Protein AF-A0A2P5CGG1-F1 (afdb_monomer_lite)

Organism: Trema orientale (NCBI:txid63057)

Radius of gyration: 22.15 Å; chains: 1; bounding box: 62×49×56 Å

InterPro domains:
  IPR014016 UvrD-like helicase, ATP-binding domain [PF00580] (100-193)
  IPR027417 P-loop containing nucleoside triphosphate hydrolase [G3DSA:3.40.50.300] (25-212)
  IPR027417 P-loop containing nucleoside triphosphate hydrolase [SSF52540] (69-270)
  IPR039904 TPR and ankyrin repeat-containing protein 1 [PTHR21529] (3-283)

Foldseek 3Di:
DVVCLQHDDPLVLVVVVDDDDPDDPVVVVVVSVVVQVVQEDDLVCCQPPPPVVDDCVLCVPHDSLRLVLCCQAPQQQAPVLLPDPQSGDDLVRQLCCCVDPQDPDHSSNSNSSVSSNVVVVVVSVVVVGDYPSVVLSVLSVRLVPTPSNDAADQADEAEACLLHHLSRVLSNLSRHPDLQPRYDYYHFLVPNPSRRDLDDVVVVVVSSCVRNPPVVPCVVVDDPPDPRPDDDDDDDQEDAPDAPLVQVVVVVVVVVCCVPPVSRGDDDDGHDYPHHDDNDDDD

Secondary structure (DSSP, 8-state):
--SSSSSS-GGGGGGGGS------HHHHHHHHHHHHHHHB--HHHIIIIIGGGS-HHHHTT--HHHHHHHIIIIITTSGGGGTSTTS---HHHHHHGGGSTT--S-HHHHHHHHHHHHHHHHHHHHTT-B-HHHHHHHHHHHHHHS---SPPBS-EEE--GGGS-HHHHHHGGGTBS-TTTSEEE---GGG--SSS----HHHHHHHIIIIIIGGGTGGGTS-TT----PPPP----EESSS-HHHHHHHHHHHHHHHHH-TTSS---PPPEESS--PPP---

pLDDT: mean 83.24, std 14.15, range [37.59, 97.88]

Sequence (283 aa):
MRDGTVGNSFFNRFSGANGHSHGNTRVKSMALKSFIRMKEVNFDKFNFSYWSLFNKKFTKGLTPSTVFKEIMSHLKGGLQSLDSHDGKLSCQDYILLSKSRVSNLSEQERGNIYEIFLHYEKKKKMNGEYDLADLVTDLHRRLREENYEANKFDFVYIDEVQDLTMGQIAVFKYICRNVNDGFIFSGDTAQTIAKGVDFRFEEIRHLFYQEFILKSGTDRIYGRGEKGLMTELLHVSKNFRTHAGILTLAQSVINLIYHFFPVSIDVLSPETSHITGETPVLL

Structure (mmCIF, N/CA/C/O backbone):
data_AF-A0A2P5CGG1-F1
#
_entry.id   AF-A0A2P5CGG1-F1
#
loop_
_atom_site.group_PDB
_atom_site.id
_atom_site.type_symbol
_atom_site.label_atom_id
_atom_site.label_alt_id
_atom_site.label_comp_id
_atom_site.label_asym_id
_atom_site.label_entity_id
_atom_site.label_seq_id
_atom_site.pdbx_PDB_ins_code
_atom_site.Cartn_x
_atom_site.Cartn_y
_atom_site.Cartn_z
_atom_site.occupancy
_atom_site.B_iso_or_equiv
_atom_site.auth_seq_id
_atom_site.auth_comp_id
_atom_site.auth_asym_id
_atom_site.auth_atom_id
_atom_site.pdbx_PDB_model_num
ATOM 1 N N . MET A 1 1 ? -5.543 -19.798 9.856 1.00 62.22 1 MET A N 1
ATOM 2 C CA . MET A 1 1 ? -6.102 -19.962 8.485 1.00 62.22 1 MET A CA 1
ATOM 3 C C . MET A 1 1 ? -7.475 -20.636 8.564 1.00 62.22 1 MET A C 1
ATOM 5 O O . MET A 1 1 ? -7.967 -20.805 9.670 1.00 62.22 1 MET A O 1
ATOM 9 N N . ARG A 1 2 ? -8.177 -20.935 7.457 1.00 63.12 2 ARG A N 1
ATOM 10 C CA . ARG A 1 2 ? -9.493 -21.629 7.509 1.00 63.12 2 ARG A CA 1
ATOM 11 C C . ARG A 1 2 ? -9.387 -23.150 7.659 1.00 63.12 2 ARG A C 1
ATOM 13 O O . ARG A 1 2 ? -10.341 -23.768 8.108 1.00 63.12 2 ARG A O 1
ATOM 20 N N . ASP A 1 3 ? -8.252 -23.713 7.282 1.00 70.56 3 ASP A N 1
ATOM 21 C CA . ASP A 1 3 ? -7.900 -25.134 7.353 1.00 70.56 3 ASP A CA 1
ATOM 22 C C . ASP A 1 3 ? -7.247 -25.535 8.690 1.00 70.56 3 ASP A C 1
ATOM 24 O O . ASP A 1 3 ? -6.877 -26.688 8.862 1.00 70.56 3 ASP A O 1
ATOM 28 N N . GLY A 1 4 ? -7.111 -24.601 9.640 1.00 67.62 4 GLY A N 1
ATOM 29 C CA . GLY A 1 4 ? -6.543 -24.870 10.966 1.00 67.62 4 GLY A CA 1
ATOM 30 C C . GLY A 1 4 ? -5.015 -24.946 11.020 1.00 67.62 4 GLY A C 1
ATOM 31 O O . GLY A 1 4 ? -4.469 -25.153 12.093 1.00 67.62 4 GLY A O 1
ATOM 32 N N . THR A 1 5 ? -4.315 -24.700 9.909 1.00 75.75 5 THR A N 1
ATOM 33 C CA . THR A 1 5 ? -2.835 -24.738 9.832 1.00 75.75 5 THR A CA 1
ATOM 34 C C . THR A 1 5 ? -2.124 -23.703 10.708 1.00 75.75 5 THR A C 1
ATOM 36 O O . THR A 1 5 ? -0.930 -23.817 10.964 1.00 75.75 5 THR A O 1
ATOM 39 N N . VAL A 1 6 ? -2.854 -22.673 11.143 1.00 74.88 6 VAL A N 1
ATOM 40 C CA . VAL A 1 6 ? -2.380 -21.598 12.024 1.00 74.88 6 VAL A CA 1
ATOM 41 C C . VAL A 1 6 ? -3.538 -21.245 12.942 1.00 74.88 6 VAL A C 1
ATOM 43 O O . VAL A 1 6 ? -4.365 -20.386 12.578 1.00 74.88 6 VAL A O 1
ATOM 46 N N . GLY A 1 7 ? -3.637 -22.045 14.009 1.00 76.88 7 GLY A N 1
ATOM 47 C CA . GLY A 1 7 ? -4.621 -21.982 15.086 1.00 76.88 7 GLY A CA 1
ATOM 48 C C . GLY A 1 7 ? -6.024 -21.588 14.646 1.00 76.88 7 GLY A C 1
ATOM 49 O O . GLY A 1 7 ? -6.537 -22.033 13.612 1.00 76.88 7 GLY A O 1
ATOM 50 N N . ASN A 1 8 ? -6.682 -20.757 15.455 1.00 79.31 8 ASN A N 1
ATOM 51 C CA . ASN A 1 8 ? -8.061 -20.364 15.187 1.00 79.31 8 ASN A CA 1
ATOM 52 C C . ASN A 1 8 ? -8.146 -19.387 14.008 1.00 79.31 8 ASN A C 1
ATOM 54 O O . ASN A 1 8 ? -7.393 -18.419 13.897 1.00 79.31 8 ASN A O 1
ATOM 58 N N . SER A 1 9 ? -9.113 -19.611 13.114 1.00 83.25 9 SER A N 1
ATOM 59 C CA . SER A 1 9 ? -9.328 -18.717 11.978 1.00 83.25 9 SER A CA 1
ATOM 60 C C . SER A 1 9 ? -9.771 -17.335 12.453 1.00 83.25 9 SER A C 1
ATOM 62 O O . SER A 1 9 ? -10.742 -17.232 13.201 1.00 83.25 9 SER A O 1
ATOM 64 N N . PHE A 1 10 ? -9.166 -16.271 11.916 1.00 84.44 10 PHE A N 1
ATOM 65 C CA . PHE A 1 10 ? -9.654 -14.892 12.059 1.00 84.44 10 PHE A CA 1
ATOM 66 C C . PHE A 1 10 ? -11.162 -14.770 11.800 1.00 84.44 10 PHE A C 1
ATOM 68 O O . PHE A 1 10 ? -11.887 -14.038 12.471 1.00 84.44 10 PHE A O 1
ATOM 75 N N . PHE A 1 11 ? -11.658 -15.540 10.829 1.00 86.75 11 PHE A N 1
ATOM 76 C CA . PHE A 1 11 ? -13.052 -15.517 10.413 1.00 86.75 11 PHE A CA 1
ATOM 77 C C . PHE A 1 11 ? -13.996 -16.276 11.352 1.00 86.75 11 PHE A C 1
ATOM 79 O O . PHE A 1 11 ? -15.208 -16.164 11.182 1.00 86.75 11 PHE A O 1
ATOM 86 N N . ASN A 1 12 ? -13.489 -16.999 12.359 1.00 83.25 12 ASN A N 1
ATOM 87 C CA . ASN A 1 12 ? -14.332 -17.718 13.321 1.00 83.25 12 ASN A CA 1
ATOM 88 C C . ASN A 1 12 ? -15.219 -16.771 14.141 1.00 83.25 12 ASN A C 1
ATOM 90 O O . ASN A 1 12 ? -16.313 -17.157 14.545 1.00 83.25 12 ASN A O 1
ATOM 94 N N . ARG A 1 13 ? -14.823 -15.499 14.289 1.00 81.81 13 ARG A N 1
ATOM 95 C CA . ARG A 1 13 ? -15.661 -14.446 14.893 1.00 81.81 13 ARG A CA 1
ATOM 96 C C . ARG A 1 13 ? -16.972 -14.181 14.139 1.00 81.81 13 ARG A C 1
ATOM 98 O O . ARG A 1 13 ? -17.873 -13.556 14.683 1.00 81.81 13 ARG A O 1
ATOM 105 N N . PHE A 1 14 ? -17.085 -14.652 12.895 1.00 80.94 14 PHE A N 1
ATOM 106 C CA . PHE A 1 14 ? -18.289 -14.540 12.068 1.00 80.94 14 PHE A CA 1
ATOM 107 C C . PHE A 1 14 ? -19.148 -15.809 12.073 1.00 80.94 14 PHE A C 1
ATOM 109 O O . PHE A 1 14 ? -20.284 -15.778 11.607 1.00 80.94 14 PHE A O 1
ATOM 116 N N . SER A 1 15 ? -18.640 -16.920 12.613 1.00 65.50 15 SER A N 1
ATOM 117 C CA . SER A 1 15 ? -19.322 -18.218 12.594 1.00 65.50 15 SER A CA 1
ATOM 118 C C . SER A 1 15 ? -20.573 -18.252 13.480 1.00 65.50 15 SER A C 1
ATOM 120 O O . SER A 1 15 ? -21.528 -18.948 13.147 1.00 65.50 15 SER A O 1
ATOM 122 N N . GLY A 1 16 ? -20.610 -17.465 14.562 1.00 56.56 16 GLY A N 1
ATOM 123 C CA . GLY A 1 16 ? -21.766 -17.366 15.467 1.00 56.56 16 GLY A CA 1
ATOM 124 C C . GLY A 1 16 ? -22.957 -16.565 14.920 1.00 56.56 16 GLY A C 1
ATOM 125 O O . GLY A 1 16 ? -24.019 -16.577 15.531 1.00 56.56 16 GLY A O 1
ATOM 126 N N . ALA A 1 17 ? -22.807 -15.882 13.777 1.00 50.31 17 ALA A N 1
ATOM 127 C CA . ALA A 1 17 ? -23.871 -15.072 13.172 1.00 50.31 17 ALA A CA 1
ATOM 128 C C . ALA A 1 17 ? -24.834 -15.882 12.281 1.00 50.31 17 ALA A C 1
ATOM 130 O O . ALA A 1 17 ? -25.881 -15.372 11.886 1.00 50.31 17 ALA A O 1
ATOM 131 N N . ASN A 1 18 ? -24.510 -17.144 11.978 1.00 44.12 18 ASN A N 1
ATOM 132 C CA . ASN A 1 18 ? -25.427 -18.046 11.291 1.00 44.12 18 ASN A CA 1
ATOM 133 C C . ASN A 1 18 ? -26.271 -18.788 12.330 1.00 44.12 18 ASN A C 1
ATOM 135 O O . ASN A 1 18 ? -25.823 -19.759 12.940 1.00 44.12 18 ASN A O 1
ATOM 139 N N . GLY A 1 19 ? -27.514 -18.332 12.505 1.00 45.47 19 GLY A N 1
ATOM 140 C CA . GLY A 1 19 ? -28.553 -19.093 13.191 1.00 45.47 19 GLY A CA 1
ATOM 141 C C . GLY A 1 19 ? -28.636 -20.530 12.666 1.00 45.47 19 GLY A C 1
ATOM 142 O O . GLY A 1 19 ? -28.259 -20.819 11.528 1.00 45.47 19 GLY A O 1
ATOM 143 N N . HIS A 1 20 ? -29.103 -21.435 13.526 1.00 41.91 20 HIS A N 1
ATOM 144 C CA . HIS A 1 20 ? -29.193 -22.877 13.305 1.00 41.91 20 HIS A CA 1
ATOM 145 C C . HIS A 1 20 ? -30.007 -23.225 12.042 1.00 41.91 20 HIS A C 1
ATOM 147 O O . HIS A 1 20 ? -31.188 -23.541 12.130 1.00 41.91 20 HIS A O 1
ATOM 153 N N . SER A 1 21 ? -29.401 -23.188 10.851 1.00 45.44 21 SER A N 1
ATOM 154 C CA . SER A 1 21 ? -30.054 -23.644 9.621 1.00 45.44 21 SER A CA 1
ATOM 155 C C . SER A 1 21 ? -29.580 -25.054 9.258 1.00 45.44 21 SER A C 1
ATOM 157 O O . SER A 1 21 ? -28.383 -25.351 9.149 1.00 45.44 21 SER A O 1
ATOM 159 N N . HIS A 1 22 ? -30.533 -25.971 9.116 1.00 46.56 22 HIS A N 1
ATOM 160 C CA . HIS A 1 22 ? -30.332 -27.337 8.631 1.00 46.56 22 HIS A CA 1
ATOM 161 C C . HIS A 1 22 ? -30.187 -27.332 7.099 1.00 46.56 22 HIS A C 1
ATOM 163 O O . HIS A 1 22 ? -31.101 -27.688 6.368 1.00 46.56 22 HIS A O 1
ATOM 169 N N . GLY A 1 23 ? -29.040 -26.860 6.602 1.00 53.59 23 GLY A N 1
ATOM 170 C CA . GLY A 1 23 ? -28.711 -26.828 5.172 1.00 53.59 23 GLY A CA 1
ATOM 171 C C . GLY A 1 23 ? -27.404 -27.547 4.823 1.00 53.59 23 GLY A C 1
ATOM 172 O O . GLY A 1 23 ? -26.491 -27.632 5.648 1.00 53.59 23 GLY A O 1
ATOM 173 N N . ASN A 1 24 ? -27.323 -28.028 3.580 1.00 57.72 24 ASN A N 1
ATOM 174 C CA . ASN A 1 24 ? -26.212 -28.783 2.989 1.00 57.72 24 ASN A CA 1
ATOM 175 C C . ASN A 1 24 ? -24.846 -28.057 3.141 1.00 57.72 24 ASN A C 1
ATOM 177 O O . ASN A 1 24 ? -24.753 -26.843 2.934 1.00 57.72 24 ASN A O 1
ATOM 181 N N . THR A 1 25 ? -23.769 -28.781 3.480 1.00 62.25 25 THR A N 1
ATOM 182 C CA . THR A 1 25 ? -22.457 -28.231 3.914 1.00 62.25 25 THR A CA 1
ATOM 183 C C . THR A 1 25 ? -21.831 -27.240 2.918 1.00 62.25 25 THR A C 1
ATOM 185 O O . THR A 1 25 ? -21.225 -26.238 3.308 1.00 62.25 25 THR A O 1
ATOM 188 N N . ARG A 1 26 ? -22.033 -27.458 1.612 1.00 61.94 26 ARG A N 1
ATOM 189 C CA . ARG A 1 26 ? -21.525 -26.581 0.540 1.00 61.94 26 ARG A CA 1
ATOM 190 C C . ARG A 1 26 ? -22.227 -25.216 0.503 1.00 61.94 26 ARG A C 1
ATOM 192 O O . ARG A 1 26 ? -21.564 -24.196 0.324 1.00 61.94 26 ARG A O 1
ATOM 199 N N . VAL A 1 27 ? -23.541 -25.186 0.736 1.00 61.94 27 VAL A N 1
ATOM 200 C CA . VAL A 1 27 ? -24.354 -23.954 0.750 1.00 61.94 27 VAL A CA 1
ATOM 201 C C . VAL A 1 27 ? -23.991 -23.087 1.958 1.00 61.94 27 VAL A C 1
ATOM 203 O O . VAL A 1 27 ? -23.808 -21.879 1.817 1.00 61.94 27 VAL A O 1
ATOM 206 N N . LYS A 1 28 ? -23.758 -23.708 3.123 1.00 63.88 28 LYS A N 1
ATOM 207 C CA . LYS A 1 28 ? -23.252 -23.023 4.327 1.00 63.88 28 LYS A CA 1
ATOM 208 C C . LYS A 1 28 ? -21.890 -22.362 4.099 1.00 63.88 28 LYS A C 1
ATOM 210 O O . LYS A 1 28 ? -21.678 -21.227 4.521 1.00 63.88 28 LYS A O 1
ATOM 215 N N . SER A 1 29 ? -20.982 -23.038 3.389 1.00 72.94 29 SER A N 1
ATOM 216 C CA . SER A 1 29 ? -19.660 -22.492 3.044 1.00 72.94 29 SER A CA 1
ATOM 217 C C . SER A 1 29 ? -19.754 -21.274 2.117 1.00 72.94 29 SER A C 1
ATOM 219 O O . SER A 1 29 ? -19.041 -20.290 2.322 1.00 72.94 29 SER A O 1
ATOM 221 N N . MET A 1 30 ? -20.663 -21.297 1.134 1.00 76.50 30 MET A N 1
ATOM 222 C CA . MET A 1 30 ? -20.900 -20.160 0.235 1.00 76.50 30 MET A CA 1
ATOM 223 C C . MET A 1 30 ? -21.535 -18.971 0.961 1.00 76.50 30 MET A C 1
ATOM 225 O O . MET A 1 30 ? -21.026 -17.860 0.842 1.00 76.50 30 MET A O 1
ATOM 229 N N . ALA A 1 31 ? -22.575 -19.203 1.766 1.00 78.62 31 ALA A N 1
ATOM 230 C CA . ALA A 1 31 ? -23.221 -18.155 2.556 1.00 78.62 31 ALA A CA 1
ATOM 231 C C . ALA A 1 31 ? -22.234 -17.475 3.519 1.00 78.62 31 ALA A C 1
ATOM 233 O O . ALA A 1 31 ? -22.177 -16.250 3.589 1.00 78.62 31 ALA A O 1
ATOM 234 N N . LEU A 1 32 ? -21.383 -18.256 4.194 1.00 79.12 32 LEU A N 1
ATOM 235 C CA . LEU A 1 32 ? -20.348 -17.720 5.077 1.00 79.12 32 LEU A CA 1
ATOM 236 C C . LEU A 1 32 ? -19.280 -16.922 4.310 1.00 79.12 32 LEU A C 1
ATOM 238 O O . LEU A 1 32 ? -18.827 -15.892 4.799 1.00 79.12 32 LEU A O 1
ATOM 242 N N . LYS A 1 33 ? -18.869 -17.367 3.113 1.00 82.25 33 LYS A N 1
ATOM 243 C CA . LYS A 1 33 ? -17.944 -16.599 2.255 1.00 82.25 33 LYS A CA 1
ATOM 244 C C . LYS A 1 33 ? -18.551 -15.255 1.845 1.00 82.25 33 LYS A C 1
ATOM 246 O O . LYS A 1 33 ? -17.862 -14.243 1.933 1.00 82.25 33 LYS A O 1
ATOM 251 N N . SER A 1 34 ? -19.821 -15.236 1.443 1.00 84.88 34 SER A N 1
ATOM 252 C CA . SER A 1 34 ? -20.529 -13.997 1.106 1.00 84.88 34 SER A CA 1
ATOM 253 C C . SER A 1 34 ? -20.656 -13.075 2.316 1.00 84.88 34 SER A C 1
ATOM 255 O O . SER A 1 34 ? -20.360 -11.892 2.206 1.00 84.88 34 SER A O 1
ATOM 257 N N . PHE A 1 35 ? -21.002 -13.614 3.488 1.00 85.94 35 PHE A N 1
ATOM 258 C CA . PHE A 1 35 ? -21.092 -12.835 4.723 1.00 85.94 35 PHE A CA 1
ATOM 259 C C . PHE A 1 35 ? -19.750 -12.208 5.121 1.00 85.94 35 PHE A C 1
ATOM 261 O O . PHE A 1 35 ? -19.696 -11.030 5.457 1.00 85.94 35 PHE A O 1
ATOM 268 N N . ILE A 1 36 ? -18.653 -12.965 5.027 1.00 87.81 36 ILE A N 1
ATOM 269 C CA . ILE A 1 36 ? -17.305 -12.447 5.293 1.00 87.81 36 ILE A CA 1
ATOM 270 C C . ILE A 1 36 ? -16.966 -11.305 4.335 1.00 87.81 36 ILE A C 1
ATOM 272 O O . ILE A 1 36 ? -16.562 -10.243 4.795 1.00 87.81 36 ILE A O 1
ATOM 276 N N . ARG A 1 37 ? -17.216 -11.479 3.030 1.00 88.06 37 ARG A N 1
ATOM 277 C CA . ARG A 1 37 ? -17.017 -10.413 2.033 1.00 88.06 37 ARG A CA 1
ATOM 278 C C . ARG A 1 37 ? -17.863 -9.177 2.332 1.00 88.06 37 ARG A C 1
ATOM 280 O O . ARG A 1 37 ? -17.382 -8.065 2.187 1.00 88.06 37 ARG A O 1
ATOM 287 N N . MET A 1 38 ? -19.099 -9.350 2.801 1.00 89.81 38 MET A N 1
ATOM 288 C CA . MET A 1 38 ? -19.943 -8.225 3.219 1.00 89.81 38 MET A CA 1
ATOM 289 C C . MET A 1 38 ? -19.397 -7.496 4.450 1.00 89.81 38 MET A C 1
ATOM 291 O O . MET A 1 38 ? -19.673 -6.309 4.618 1.00 89.81 38 MET A O 1
ATOM 295 N N . LYS A 1 39 ? -18.663 -8.185 5.331 1.00 94.06 39 LYS A N 1
ATOM 296 C CA . LYS A 1 39 ? -18.039 -7.595 6.524 1.00 94.06 39 LYS A CA 1
ATOM 297 C C . LYS A 1 39 ? -16.705 -6.910 6.240 1.00 94.06 39 LYS A C 1
ATOM 299 O O . LYS A 1 39 ? -16.272 -6.118 7.073 1.00 94.06 39 LYS A O 1
ATOM 304 N N . GLU A 1 40 ? -16.098 -7.172 5.090 1.00 96.00 40 GLU A N 1
ATOM 305 C CA . GLU A 1 40 ? -14.887 -6.493 4.646 1.00 96.00 40 GLU A CA 1
ATOM 306 C C . GLU A 1 40 ? -15.179 -5.037 4.255 1.00 96.00 40 GLU A C 1
ATOM 308 O O . GLU A 1 40 ? -16.169 -4.739 3.583 1.00 96.00 40 GLU A O 1
ATOM 313 N N . VAL A 1 41 ? -14.318 -4.123 4.688 1.00 97.38 41 VAL A N 1
ATOM 314 C CA . VAL A 1 41 ? -14.299 -2.718 4.298 1.00 97.38 41 VAL A CA 1
ATOM 315 C C . VAL A 1 41 ? -13.164 -2.525 3.305 1.00 97.38 41 VAL A C 1
ATOM 317 O O . VAL A 1 41 ? -12.005 -2.357 3.676 1.00 97.38 41 VAL A O 1
ATOM 320 N N . ASN A 1 42 ? -13.522 -2.566 2.026 1.00 95.19 42 ASN A N 1
ATOM 321 C CA . ASN A 1 42 ? -12.673 -2.107 0.935 1.00 95.19 42 ASN A CA 1
ATOM 322 C C . ASN A 1 42 ? -12.871 -0.595 0.705 1.00 95.19 42 ASN A C 1
ATOM 324 O O . ASN A 1 42 ? -13.685 0.046 1.378 1.00 95.19 42 ASN A O 1
ATOM 328 N N . PHE A 1 43 ? -12.146 -0.029 -0.263 1.00 95.00 43 PHE A N 1
ATOM 329 C CA . PHE A 1 43 ? -12.258 1.393 -0.592 1.00 95.00 43 PHE A CA 1
ATOM 330 C C . PHE A 1 43 ? -13.696 1.808 -0.932 1.00 95.00 43 PHE A C 1
ATOM 332 O O . PHE A 1 43 ? -14.179 2.803 -0.397 1.00 95.00 43 PHE A O 1
ATOM 339 N N . ASP A 1 44 ? -14.405 1.029 -1.753 1.00 95.50 44 ASP A N 1
ATOM 340 C CA . ASP A 1 44 ? -15.780 1.354 -2.146 1.00 95.50 44 ASP A CA 1
ATOM 341 C C . ASP A 1 44 ? -16.688 1.461 -0.921 1.00 95.50 44 ASP A C 1
ATOM 343 O O . ASP A 1 44 ? -17.406 2.445 -0.743 1.00 95.50 44 ASP A O 1
ATOM 347 N N . LYS A 1 45 ? -16.616 0.484 -0.014 1.00 96.62 45 LYS A N 1
ATOM 348 C CA . LYS A 1 45 ? -17.409 0.505 1.212 1.00 96.62 45 LYS A CA 1
ATOM 349 C C . LYS A 1 45 ? -16.997 1.643 2.141 1.00 96.62 45 LYS A C 1
ATOM 351 O O . LYS A 1 45 ? -17.873 2.278 2.726 1.00 96.62 45 LYS A O 1
ATOM 356 N N . PHE A 1 46 ? -15.704 1.936 2.268 1.00 97.50 46 PHE A N 1
ATOM 357 C CA . PHE A 1 46 ? -15.233 3.106 3.010 1.00 97.50 46 PHE A CA 1
ATOM 358 C C . PHE A 1 46 ? -15.837 4.399 2.436 1.00 97.50 46 PHE A C 1
ATOM 360 O O . PHE A 1 46 ? -16.431 5.192 3.168 1.00 97.50 46 PHE A O 1
ATOM 367 N N . ASN A 1 47 ? -15.776 4.571 1.117 1.00 96.81 47 ASN A N 1
ATOM 368 C CA . ASN A 1 47 ? -16.305 5.738 0.423 1.00 96.81 47 ASN A CA 1
ATOM 369 C C . ASN A 1 47 ? -17.830 5.873 0.582 1.00 96.81 47 ASN A C 1
ATOM 371 O O . ASN A 1 47 ? -18.322 6.930 0.963 1.00 96.81 47 ASN A O 1
ATOM 375 N N . PHE A 1 48 ? -18.589 4.800 0.350 1.00 95.44 48 PHE A N 1
ATOM 376 C CA . PHE A 1 48 ? -20.054 4.859 0.365 1.00 95.44 48 PHE A CA 1
ATOM 377 C C . PHE A 1 48 ? -20.671 4.794 1.766 1.00 95.44 48 PHE A C 1
ATOM 379 O O . PHE A 1 48 ? -21.715 5.395 1.996 1.00 95.44 48 PHE A O 1
ATOM 386 N N . SER A 1 49 ? -20.067 4.049 2.698 1.00 95.19 49 SER A N 1
ATOM 387 C CA . SER A 1 49 ? -20.679 3.751 4.006 1.00 95.19 49 SER A CA 1
ATOM 388 C C . SER A 1 49 ? -20.053 4.507 5.177 1.00 95.19 49 SER A C 1
ATOM 390 O O . SER A 1 49 ? -20.703 4.649 6.212 1.00 95.19 49 SER A O 1
ATOM 392 N N . TYR A 1 50 ? -18.806 4.972 5.049 1.00 96.75 50 TYR A N 1
ATOM 393 C CA . TYR A 1 50 ? -18.088 5.635 6.143 1.00 96.75 50 TYR A CA 1
ATOM 394 C C . TYR A 1 50 ? -17.863 7.122 5.891 1.00 96.75 50 TYR A C 1
ATOM 396 O O . TYR A 1 50 ? -18.044 7.914 6.815 1.00 96.75 50 TYR A O 1
ATOM 404 N N . TRP A 1 51 ? -17.514 7.516 4.663 1.00 96.88 51 TRP A N 1
ATOM 405 C CA . TRP A 1 51 ? -17.078 8.884 4.369 1.00 96.88 51 TRP A CA 1
ATOM 406 C C . TRP A 1 51 ? -18.068 9.963 4.823 1.00 96.88 51 TRP A C 1
ATOM 408 O O . TRP A 1 51 ? -17.681 10.941 5.460 1.00 96.88 51 TRP A O 1
ATOM 418 N N . SER A 1 52 ? -19.361 9.761 4.563 1.00 93.81 52 SER A N 1
ATOM 419 C CA . SER A 1 52 ? -20.418 10.713 4.925 1.00 93.81 52 SER A CA 1
ATOM 420 C C . SER A 1 52 ? -20.668 10.838 6.432 1.00 93.81 52 SER A C 1
ATOM 422 O O . SER A 1 52 ? -21.355 11.767 6.851 1.00 93.81 52 SER A O 1
ATOM 424 N N . LEU A 1 53 ? -20.155 9.908 7.245 1.00 93.75 53 LEU A N 1
ATOM 425 C CA . LEU A 1 53 ? -20.309 9.911 8.703 1.00 93.75 53 LEU A CA 1
ATOM 426 C C . LEU A 1 53 ? -19.242 10.760 9.402 1.00 93.75 53 LEU A C 1
ATOM 428 O O . LEU A 1 53 ? -19.412 11.126 10.566 1.00 93.75 53 LEU A O 1
ATOM 432 N N . PHE A 1 54 ? -18.137 11.060 8.719 1.00 95.19 54 PHE A N 1
ATOM 433 C CA . PHE A 1 54 ? -17.037 11.808 9.307 1.00 95.19 54 PHE A CA 1
ATOM 434 C C . PHE A 1 54 ? -17.378 13.291 9.470 1.00 95.19 54 PHE A C 1
ATOM 436 O O . PHE A 1 54 ? -18.139 13.887 8.705 1.00 95.19 54 PHE A O 1
ATOM 443 N N . ASN A 1 55 ? -16.791 13.914 10.493 1.00 93.12 55 ASN A N 1
ATOM 444 C CA . ASN A 1 55 ? -16.996 15.333 10.748 1.00 93.12 55 ASN A CA 1
ATOM 445 C C . ASN A 1 55 ? -16.403 16.163 9.599 1.00 93.12 55 ASN A C 1
ATOM 447 O O . ASN A 1 55 ? -15.200 16.098 9.335 1.00 93.12 55 ASN A O 1
ATOM 451 N N . LYS A 1 56 ? -17.236 17.008 8.978 1.00 93.88 56 LYS A N 1
ATOM 452 C CA . LYS A 1 56 ? -16.849 17.893 7.867 1.00 93.88 56 LYS A CA 1
ATOM 453 C C . LYS A 1 56 ? -15.667 18.811 8.189 1.00 93.88 56 LYS A C 1
ATOM 455 O O . LYS A 1 56 ? -14.968 19.239 7.276 1.00 93.88 56 LYS A O 1
ATOM 460 N N . LYS A 1 57 ? -15.431 19.108 9.473 1.00 94.31 57 LYS A N 1
ATOM 461 C CA . LYS A 1 57 ? -14.245 19.843 9.934 1.00 94.31 57 LYS A CA 1
ATOM 462 C C . LYS A 1 57 ? -12.952 19.119 9.549 1.00 94.31 57 LYS A C 1
ATOM 464 O O . LYS A 1 57 ? -12.014 19.778 9.118 1.00 94.31 57 LYS A O 1
ATOM 469 N N . PHE A 1 58 ? -12.915 17.796 9.700 1.00 92.94 58 PHE A N 1
ATOM 470 C CA . PHE A 1 58 ? -11.724 16.987 9.442 1.00 92.94 58 PHE A CA 1
ATOM 471 C C . PHE A 1 58 ? -11.605 16.577 7.974 1.00 92.94 58 PHE A C 1
ATOM 473 O O . PHE A 1 58 ? -10.499 16.461 7.471 1.00 92.94 58 PHE A O 1
ATOM 480 N N . THR A 1 59 ? -12.716 16.410 7.254 1.00 93.88 59 THR A N 1
ATOM 481 C CA . THR A 1 59 ? -12.683 16.012 5.834 1.00 93.88 59 THR A CA 1
ATOM 482 C C . THR A 1 59 ? -12.437 17.180 4.873 1.00 93.88 59 THR A C 1
ATOM 484 O O . THR A 1 59 ? -12.372 16.976 3.662 1.00 93.88 59 THR A O 1
ATOM 487 N N . LYS A 1 60 ? -12.356 18.423 5.364 1.00 92.50 60 LYS A N 1
ATOM 488 C CA . LYS A 1 60 ? -12.184 19.609 4.518 1.00 92.50 60 LYS A CA 1
ATOM 489 C C . LYS A 1 60 ? -10.832 19.558 3.796 1.00 92.50 60 LYS A C 1
ATOM 491 O O . LYS A 1 60 ? -9.797 19.520 4.447 1.00 92.50 60 LYS A O 1
ATOM 496 N N . GLY A 1 61 ? -10.861 19.612 2.463 1.00 89.81 61 GLY A N 1
ATOM 497 C CA . GLY A 1 61 ? -9.656 19.562 1.623 1.00 89.81 61 GLY A CA 1
ATOM 498 C C . GLY A 1 61 ? -9.095 18.154 1.401 1.00 89.81 61 GLY A C 1
ATOM 499 O O . GLY A 1 61 ? -8.131 18.006 0.663 1.00 89.81 61 GLY A O 1
ATOM 500 N N . LEU A 1 62 ? -9.714 17.121 1.981 1.00 93.81 62 LEU A N 1
ATOM 501 C CA . LEU A 1 62 ? -9.294 15.732 1.829 1.00 93.81 62 LEU A CA 1
ATOM 502 C C . LEU A 1 62 ? -10.265 14.963 0.936 1.00 93.81 62 LEU A C 1
ATOM 504 O O . LEU A 1 62 ? -11.474 15.197 0.953 1.00 93.81 62 LEU A O 1
ATOM 508 N N . THR A 1 63 ? -9.733 13.997 0.191 1.00 93.94 63 THR A N 1
ATOM 509 C CA . THR A 1 63 ? -10.541 13.058 -0.593 1.00 93.94 63 THR A CA 1
ATOM 510 C C . THR A 1 63 ? -10.649 11.709 0.129 1.00 93.94 63 THR A C 1
ATOM 512 O O . THR A 1 63 ? -9.708 11.323 0.832 1.00 93.94 63 THR A O 1
ATOM 515 N N . PRO A 1 64 ? -11.748 10.951 -0.054 1.00 94.88 64 PRO A N 1
ATOM 516 C CA . PRO A 1 64 ? -11.884 9.614 0.523 1.00 94.88 64 PRO A CA 1
ATOM 517 C C . PRO A 1 64 ? -10.718 8.690 0.163 1.00 94.88 64 PRO A C 1
ATOM 519 O O . PRO A 1 64 ? -10.254 7.934 1.012 1.00 94.88 64 PRO A O 1
ATOM 522 N N . SER A 1 65 ? -10.226 8.764 -1.079 1.00 92.25 65 SER A N 1
ATOM 523 C CA . SER A 1 65 ? -9.104 7.954 -1.567 1.00 92.25 65 SER A CA 1
ATOM 524 C C . SER A 1 65 ? -7.803 8.290 -0.854 1.00 92.25 65 SER A C 1
ATOM 526 O O . SER A 1 65 ? -7.112 7.375 -0.418 1.00 92.25 65 SER A O 1
ATOM 528 N N . THR A 1 66 ? -7.496 9.580 -0.667 1.00 91.25 66 THR A N 1
ATOM 529 C CA . THR A 1 66 ? -6.310 10.014 0.088 1.00 91.25 66 THR A CA 1
ATOM 530 C C . THR A 1 66 ? -6.366 9.501 1.523 1.00 91.25 66 THR A C 1
ATOM 532 O O . THR A 1 66 ? -5.412 8.897 1.998 1.00 91.25 66 THR A O 1
ATOM 535 N N . VAL A 1 67 ? -7.502 9.680 2.203 1.00 94.69 67 VAL A N 1
ATOM 536 C CA . VAL A 1 67 ? -7.654 9.241 3.597 1.00 94.69 67 VAL A CA 1
ATOM 537 C C . VAL A 1 67 ? -7.551 7.724 3.713 1.00 94.69 67 VAL A C 1
ATOM 539 O O . VAL A 1 67 ? -6.840 7.224 4.580 1.00 94.69 67 VAL A O 1
ATOM 542 N N . PHE A 1 68 ? -8.226 6.977 2.838 1.00 94.62 68 PHE A N 1
ATOM 543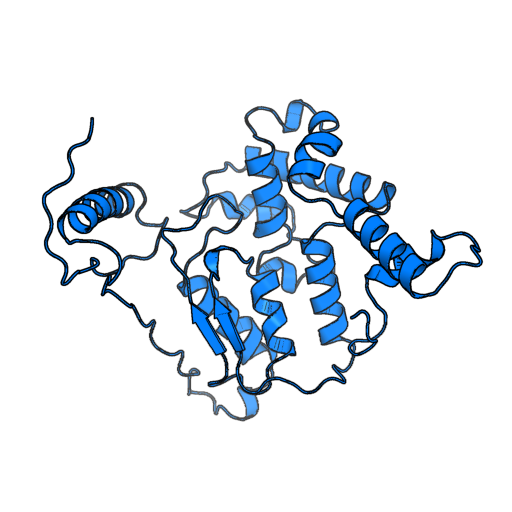 C CA . PHE A 1 68 ? -8.171 5.519 2.871 1.00 94.62 68 PHE A CA 1
ATOM 544 C C . PHE A 1 68 ? -6.756 4.992 2.592 1.00 94.62 68 PHE A C 1
ATOM 546 O O . PHE A 1 68 ? -6.314 4.080 3.292 1.00 94.62 68 PHE A O 1
ATOM 553 N N . LYS A 1 69 ? -6.024 5.603 1.644 1.00 89.94 69 LYS A N 1
ATOM 554 C CA . LYS A 1 69 ? -4.599 5.320 1.393 1.00 89.94 69 LYS A CA 1
ATOM 555 C C . LYS A 1 69 ? -3.774 5.505 2.668 1.00 89.94 69 LYS A C 1
ATOM 557 O O . LYS A 1 69 ? -3.092 4.570 3.079 1.00 89.94 69 LYS A O 1
ATOM 562 N N . GLU A 1 70 ? -3.877 6.660 3.324 1.00 92.00 70 GLU A N 1
ATOM 563 C CA . GLU A 1 70 ? -3.089 6.928 4.532 1.00 92.00 70 GLU A CA 1
ATOM 564 C C . GLU A 1 70 ? -3.394 5.938 5.662 1.00 92.00 70 GLU A C 1
ATOM 566 O O . GLU A 1 70 ? -2.477 5.466 6.342 1.00 92.00 70 GLU A O 1
ATOM 571 N N . ILE A 1 71 ? -4.670 5.569 5.835 1.00 94.31 71 ILE A N 1
ATOM 572 C CA . ILE A 1 71 ? -5.065 4.586 6.847 1.00 94.31 71 ILE A CA 1
ATOM 573 C C . ILE A 1 71 ? -4.463 3.213 6.535 1.00 94.31 71 ILE A C 1
ATOM 575 O O . ILE A 1 71 ? -3.850 2.600 7.409 1.00 94.31 71 ILE A O 1
ATOM 579 N N . MET A 1 72 ? -4.642 2.713 5.312 1.00 92.81 72 MET A N 1
ATOM 580 C CA . MET A 1 72 ? -4.225 1.352 4.968 1.00 92.81 72 MET A CA 1
ATOM 581 C C . MET A 1 72 ? -2.703 1.195 4.941 1.00 92.81 72 MET A C 1
ATOM 583 O O . MET A 1 72 ? -2.202 0.154 5.359 1.00 92.81 72 MET A O 1
ATOM 587 N N . SER A 1 73 ? -1.968 2.214 4.501 1.00 87.25 73 SER A N 1
ATOM 588 C CA . SER A 1 73 ? -0.544 2.057 4.196 1.00 87.25 73 SER A CA 1
ATOM 589 C C . SER A 1 73 ? 0.392 2.602 5.252 1.00 87.25 73 SER A C 1
ATOM 591 O O . SER A 1 73 ? 1.389 1.958 5.556 1.00 87.25 73 SER A O 1
ATOM 593 N N . HIS A 1 74 ? 0.078 3.757 5.838 1.00 88.81 74 HIS A N 1
ATOM 594 C CA . HIS A 1 74 ? 0.963 4.398 6.809 1.00 88.81 74 HIS A CA 1
ATOM 595 C C . HIS A 1 74 ? 0.516 4.102 8.237 1.00 88.81 74 HIS A C 1
ATOM 597 O O . HIS A 1 74 ? 1.325 3.670 9.055 1.00 88.81 74 HIS A O 1
ATOM 603 N N . LEU A 1 75 ? -0.779 4.260 8.530 1.00 92.44 75 LEU A N 1
ATOM 604 C CA . LEU A 1 75 ? -1.294 4.045 9.884 1.00 92.44 75 LEU A CA 1
ATOM 605 C C . LEU A 1 75 ? -1.348 2.569 10.276 1.00 92.44 75 LEU A C 1
ATOM 607 O O . LEU A 1 75 ? -1.108 2.262 11.438 1.00 92.44 75 LEU A O 1
ATOM 611 N N . LYS A 1 76 ? -1.661 1.665 9.339 1.00 92.88 76 LYS A N 1
ATOM 612 C CA . LYS A 1 76 ? -1.819 0.226 9.632 1.00 92.88 76 LYS A CA 1
ATOM 613 C C . LYS A 1 76 ? -0.899 -0.706 8.840 1.00 92.88 76 LYS A C 1
ATOM 615 O O . LYS A 1 76 ? -0.803 -1.883 9.170 1.00 92.88 76 LYS A O 1
ATOM 620 N N . GLY A 1 77 ? -0.300 -0.216 7.755 1.00 87.06 77 GLY A N 1
ATOM 621 C CA . GLY A 1 77 ? 0.477 -1.030 6.811 1.00 87.06 77 GLY A CA 1
ATOM 622 C C . GLY A 1 77 ? 1.988 -0.813 6.875 1.00 87.06 77 GLY A C 1
ATOM 623 O O . GLY A 1 77 ? 2.731 -1.527 6.200 1.00 87.06 77 GLY A O 1
ATOM 624 N N . GLY A 1 78 ? 2.447 0.170 7.653 1.00 84.25 78 GLY A N 1
ATOM 625 C CA . GLY A 1 78 ? 3.850 0.565 7.712 1.00 84.25 78 GLY A CA 1
ATOM 626 C C . GLY A 1 78 ? 4.694 -0.387 8.555 1.00 84.25 78 GLY A C 1
ATOM 627 O O . GLY A 1 78 ? 4.188 -1.064 9.448 1.00 84.25 78 GLY A O 1
ATOM 628 N N . LEU A 1 79 ? 6.007 -0.390 8.334 1.00 78.12 79 LEU A N 1
ATOM 629 C CA . LEU A 1 79 ? 6.946 -1.235 9.081 1.00 78.12 79 LEU A CA 1
ATOM 630 C C . LEU A 1 79 ? 6.874 -0.999 10.601 1.00 78.12 79 LEU A C 1
ATOM 632 O O . LEU A 1 79 ? 6.821 -1.946 11.373 1.00 78.12 79 LEU A O 1
ATOM 636 N N . GLN A 1 80 ? 6.750 0.259 11.030 1.00 77.88 80 GLN A N 1
ATOM 637 C CA . GLN A 1 80 ? 6.616 0.622 12.449 1.00 77.88 80 GLN A CA 1
ATOM 638 C C . GLN A 1 80 ? 5.338 0.062 13.092 1.00 77.88 80 GLN A C 1
ATOM 640 O O . GLN A 1 80 ? 5.327 -0.265 14.277 1.00 77.88 80 GLN A O 1
ATOM 645 N N . SER A 1 81 ? 4.268 -0.107 12.308 1.00 78.62 81 SER A N 1
ATOM 646 C CA . SER A 1 81 ? 3.025 -0.693 12.812 1.00 78.62 81 SER A CA 1
ATOM 647 C C . SER A 1 81 ? 3.179 -2.186 13.135 1.00 78.62 81 SER A C 1
ATOM 649 O O . SER A 1 81 ? 2.489 -2.681 14.021 1.00 78.62 81 SER A O 1
ATOM 651 N N . LEU A 1 82 ? 4.135 -2.896 12.519 1.00 76.25 82 LEU A N 1
ATOM 652 C CA . LEU A 1 82 ? 4.389 -4.323 12.781 1.00 76.25 82 LEU A CA 1
ATOM 653 C C . LEU A 1 82 ? 4.975 -4.613 14.169 1.00 76.25 82 LEU A C 1
ATOM 655 O O . LEU A 1 82 ? 4.838 -5.736 14.668 1.00 76.25 82 LEU A O 1
ATOM 659 N N . ASP A 1 83 ? 5.630 -3.620 14.771 1.00 72.25 83 ASP A N 1
ATOM 660 C CA . ASP A 1 83 ? 6.222 -3.713 16.110 1.00 72.25 83 ASP A CA 1
ATOM 661 C C . ASP A 1 83 ? 5.291 -3.222 17.217 1.00 72.25 83 ASP A C 1
ATOM 663 O O . ASP A 1 83 ? 5.502 -3.523 18.392 1.00 72.25 83 ASP A O 1
ATOM 667 N N . SER A 1 84 ? 4.226 -2.511 16.850 1.00 75.38 84 SER A N 1
ATOM 668 C CA . SER A 1 84 ? 3.186 -2.107 17.790 1.00 75.38 84 SER A CA 1
ATOM 669 C C . SER A 1 84 ? 2.299 -3.296 18.183 1.00 75.38 84 SER A C 1
ATOM 671 O O . SER A 1 84 ? 1.949 -4.142 17.358 1.00 75.38 84 SER A O 1
ATOM 673 N N . HIS A 1 85 ? 1.882 -3.347 19.450 1.00 66.81 85 HIS A N 1
ATOM 674 C CA . HIS A 1 85 ? 0.985 -4.398 19.943 1.00 66.81 85 HIS A CA 1
ATOM 675 C C . HIS A 1 85 ? -0.400 -4.384 19.276 1.00 66.81 85 HIS A C 1
ATOM 677 O O . HIS A 1 85 ? -1.058 -5.422 19.217 1.00 66.81 85 HIS A O 1
ATOM 683 N N . ASP A 1 86 ? -0.862 -3.228 18.797 1.00 74.25 86 ASP A N 1
ATOM 684 C CA . ASP A 1 86 ? -2.177 -3.045 18.183 1.00 74.25 86 ASP A CA 1
ATOM 685 C C . ASP A 1 86 ? -2.140 -2.943 16.649 1.00 74.25 86 ASP A C 1
ATOM 687 O O . ASP A 1 86 ? -3.199 -2.807 16.028 1.00 74.25 86 ASP A O 1
ATOM 691 N N . GLY A 1 87 ? -0.955 -3.062 16.037 1.00 81.75 87 GLY A N 1
ATOM 692 C CA . GLY A 1 87 ? -0.772 -2.999 14.588 1.00 81.75 87 GLY A CA 1
ATOM 693 C C . GLY A 1 87 ? -0.981 -1.602 14.005 1.00 81.75 87 GLY A C 1
ATOM 694 O O . GLY A 1 87 ? -1.415 -1.490 12.858 1.00 81.75 87 GLY A O 1
ATOM 695 N N . LYS A 1 88 ? -0.790 -0.542 14.801 1.00 89.69 88 LYS A N 1
ATOM 696 C CA . LYS A 1 88 ? -1.149 0.833 14.450 1.00 89.69 88 LYS A CA 1
ATOM 697 C C . LYS A 1 88 ? -0.041 1.813 14.798 1.00 89.69 88 LYS A C 1
ATOM 699 O O . LYS A 1 88 ? 0.619 1.717 15.827 1.00 89.69 88 LYS A O 1
ATOM 704 N N . LEU A 1 89 ? 0.125 2.803 13.933 1.00 90.50 89 LEU A N 1
ATOM 705 C CA . LEU A 1 89 ? 1.037 3.910 14.161 1.00 90.50 89 LEU A CA 1
ATOM 706 C C . LEU A 1 89 ? 0.425 4.924 15.135 1.00 90.50 89 LEU A C 1
ATOM 708 O O . LEU A 1 89 ? -0.764 5.244 15.042 1.00 90.50 89 LEU A O 1
ATOM 712 N N . SER A 1 90 ? 1.239 5.455 16.048 1.00 91.38 90 SER A N 1
ATOM 713 C CA . SER A 1 90 ? 0.793 6.494 16.977 1.00 91.38 90 SER A CA 1
ATOM 714 C C . SER A 1 90 ? 0.502 7.812 16.245 1.00 91.38 90 SER A C 1
ATOM 716 O O . SER A 1 90 ? 1.037 8.077 15.168 1.00 91.38 90 SER A O 1
ATOM 718 N N . CYS A 1 91 ? -0.322 8.679 16.844 1.00 92.06 91 CYS A N 1
ATOM 719 C CA . CYS A 1 91 ? -0.603 10.011 16.291 1.00 92.06 91 CYS A CA 1
ATOM 720 C C . CYS A 1 91 ? 0.682 10.822 16.090 1.00 92.06 91 CYS A C 1
ATOM 722 O O . CYS A 1 91 ? 0.869 11.458 15.054 1.00 92.06 91 CYS A O 1
ATOM 724 N N . GLN A 1 92 ? 1.581 10.765 17.074 1.00 91.06 92 GLN A N 1
ATOM 725 C CA . GLN A 1 92 ? 2.838 11.498 17.043 1.00 91.06 92 GLN A CA 1
ATOM 726 C C . GLN A 1 92 ? 3.730 11.006 15.902 1.00 91.06 92 GLN A C 1
ATOM 728 O O . GLN A 1 92 ? 4.183 11.820 15.100 1.00 91.06 92 GLN A O 1
ATOM 733 N N . ASP A 1 93 ? 3.924 9.692 15.785 1.00 90.50 93 ASP A N 1
ATOM 734 C CA . ASP A 1 93 ? 4.766 9.115 14.734 1.00 90.50 93 ASP A CA 1
ATOM 735 C C . ASP A 1 93 ? 4.166 9.351 13.346 1.00 90.50 93 ASP A C 1
ATOM 737 O O . ASP A 1 93 ? 4.881 9.697 12.407 1.00 90.50 93 ASP A O 1
ATOM 741 N N . TYR A 1 94 ? 2.839 9.264 13.222 1.00 91.88 94 TYR A N 1
ATOM 742 C CA . TYR A 1 94 ? 2.146 9.559 11.975 1.00 91.88 94 TYR A CA 1
ATOM 743 C C . TYR A 1 94 ? 2.310 11.021 11.553 1.00 91.88 94 TYR A C 1
ATOM 745 O O . TYR A 1 94 ? 2.629 11.289 10.397 1.00 91.88 94 TYR A O 1
ATOM 753 N N . ILE A 1 95 ? 2.143 11.978 12.471 1.00 91.06 95 ILE A N 1
ATOM 754 C CA . ILE A 1 95 ? 2.349 13.404 12.177 1.00 91.06 95 ILE A CA 1
ATOM 755 C C . ILE A 1 95 ? 3.808 13.667 11.792 1.00 91.06 95 ILE A C 1
ATOM 757 O O . ILE A 1 95 ? 4.049 14.435 10.860 1.00 91.06 95 ILE A O 1
ATOM 761 N N . LEU A 1 96 ? 4.778 13.000 12.427 1.00 89.38 96 LEU A N 1
ATOM 762 C CA . LEU A 1 96 ? 6.200 13.141 12.094 1.00 89.38 96 LEU A CA 1
ATOM 763 C C . LEU A 1 96 ? 6.530 12.735 10.648 1.00 89.38 96 LEU A C 1
ATOM 765 O O . LEU A 1 96 ? 7.478 13.283 10.085 1.00 89.38 96 LEU A O 1
ATOM 769 N N . LEU A 1 97 ? 5.726 11.877 10.007 1.00 84.44 97 LEU A N 1
ATOM 770 C CA . LEU A 1 97 ? 5.893 11.541 8.586 1.00 84.44 97 LEU A CA 1
ATOM 771 C C . LEU A 1 97 ? 5.745 12.755 7.658 1.00 84.44 97 LEU A C 1
ATOM 773 O O . LEU A 1 97 ? 6.307 12.745 6.567 1.00 84.44 97 LEU A O 1
ATOM 777 N N . SER A 1 98 ? 5.062 13.823 8.085 1.00 80.31 98 SER A N 1
ATOM 778 C CA . SER A 1 98 ? 4.996 15.093 7.336 1.00 80.31 98 SER A CA 1
ATOM 779 C C . SER A 1 98 ? 6.369 15.718 7.073 1.00 80.31 98 SER A C 1
ATOM 781 O O . SER A 1 98 ? 6.536 16.451 6.104 1.00 80.31 98 SER A O 1
ATOM 783 N N . LYS A 1 99 ? 7.363 15.405 7.912 1.00 76.44 99 LYS A N 1
ATOM 784 C CA . LYS A 1 99 ? 8.741 15.894 7.782 1.00 76.44 99 LYS A CA 1
ATOM 785 C C . LYS A 1 99 ? 9.557 15.084 6.775 1.00 76.44 99 LYS A C 1
ATOM 787 O O . LYS A 1 99 ? 10.694 15.449 6.477 1.00 76.44 99 LYS A O 1
ATOM 792 N N . SER A 1 100 ? 9.004 13.984 6.259 1.00 73.31 100 SER A N 1
ATOM 793 C CA . SER A 1 100 ? 9.614 13.220 5.176 1.00 73.31 100 SER A CA 1
ATOM 794 C C . SER A 1 100 ? 9.617 14.042 3.891 1.00 73.31 100 SER A C 1
ATOM 796 O O . SER A 1 100 ? 8.621 14.672 3.544 1.00 73.31 100 SER A O 1
ATOM 798 N N . ARG A 1 101 ? 10.720 13.970 3.136 1.00 58.88 101 ARG A N 1
ATOM 799 C CA . ARG A 1 101 ? 10.885 14.663 1.844 1.00 58.88 101 ARG A CA 1
ATOM 800 C C . ARG A 1 101 ? 9.842 14.262 0.790 1.00 58.88 101 ARG A C 1
ATOM 802 O O . ARG A 1 101 ? 9.719 14.956 -0.209 1.00 58.88 101 ARG A O 1
ATOM 809 N N . VAL A 1 102 ? 9.138 13.151 1.007 1.00 65.25 102 VAL A N 1
ATOM 810 C CA . VAL A 1 102 ? 8.148 12.570 0.085 1.00 65.25 102 VAL A CA 1
ATOM 811 C C . VAL A 1 102 ? 6.704 12.904 0.502 1.00 65.25 102 VAL A C 1
ATOM 813 O O . VAL A 1 102 ? 5.766 12.645 -0.244 1.00 65.25 102 VAL A O 1
ATOM 816 N N . SER A 1 103 ? 6.485 13.498 1.684 1.00 69.44 103 SER A N 1
ATOM 817 C CA . SER A 1 103 ? 5.125 13.726 2.185 1.00 69.44 103 SER A CA 1
ATOM 818 C C . SER A 1 103 ? 4.414 14.845 1.426 1.00 69.44 103 SER A C 1
ATOM 820 O O . SER A 1 103 ? 4.815 16.003 1.486 1.00 69.44 103 SER A O 1
ATOM 822 N N . ASN A 1 104 ? 3.281 14.508 0.812 1.00 77.56 104 ASN A N 1
ATOM 823 C CA . ASN A 1 104 ? 2.375 15.471 0.176 1.00 77.56 104 ASN A CA 1
ATOM 824 C C . ASN A 1 104 ? 1.348 16.079 1.150 1.00 77.56 104 ASN A C 1
ATOM 826 O O . ASN A 1 104 ? 0.523 16.890 0.741 1.00 77.56 104 ASN A O 1
ATOM 830 N N . LEU A 1 105 ? 1.369 15.663 2.422 1.00 87.31 105 LEU A N 1
ATOM 831 C CA . LEU A 1 105 ? 0.424 16.091 3.456 1.00 87.31 105 LEU A CA 1
ATOM 832 C C . LEU A 1 105 ? 1.129 16.869 4.569 1.00 87.31 105 LEU A C 1
ATOM 834 O O . LEU A 1 105 ? 2.171 16.440 5.081 1.00 87.31 105 LEU A O 1
ATOM 838 N N . SER A 1 106 ? 0.510 17.974 4.975 1.00 90.00 106 SER A N 1
ATOM 839 C CA . SER A 1 106 ? 0.909 18.802 6.114 1.00 90.00 106 SER A CA 1
ATOM 840 C C . SER A 1 106 ? 0.641 18.119 7.462 1.00 90.00 106 SER A C 1
ATOM 842 O O . SER A 1 106 ? -0.175 17.200 7.572 1.00 90.00 106 SER A O 1
ATOM 844 N N . GLU A 1 107 ? 1.284 18.609 8.529 1.00 92.50 107 GLU A N 1
ATOM 845 C CA . GLU A 1 107 ? 1.013 18.161 9.906 1.00 92.50 107 GLU A CA 1
ATOM 846 C C . GLU A 1 107 ? -0.476 18.291 10.270 1.00 92.50 107 GLU A C 1
ATOM 848 O O . GLU A 1 107 ? -1.049 17.390 10.883 1.00 92.50 107 GLU A O 1
ATOM 853 N N . GLN A 1 108 ? -1.127 19.380 9.843 1.00 92.69 108 GLN A N 1
ATOM 854 C CA . GLN A 1 108 ? -2.547 19.616 10.103 1.00 92.69 108 GLN A CA 1
ATOM 855 C C . GLN A 1 108 ? -3.443 18.602 9.378 1.00 92.69 108 GLN A C 1
ATOM 857 O O . GLN A 1 108 ? -4.382 18.074 9.976 1.00 92.69 108 GLN A O 1
ATOM 862 N N . GLU A 1 109 ? -3.165 18.311 8.106 1.00 94.12 109 GLU A N 1
ATOM 863 C CA . GLU A 1 109 ? -3.908 17.300 7.346 1.00 94.12 109 GLU A CA 1
ATOM 864 C C . GLU A 1 109 ? -3.734 15.912 7.954 1.00 94.12 109 GLU A C 1
ATOM 866 O O . GLU A 1 109 ? -4.722 15.200 8.132 1.00 94.12 109 GLU A O 1
ATOM 871 N N . ARG A 1 110 ? -2.512 15.548 8.361 1.00 94.44 110 ARG A N 1
ATOM 872 C CA . ARG A 1 110 ? -2.262 14.290 9.076 1.00 94.44 110 ARG A CA 1
ATOM 873 C C . ARG A 1 110 ? -3.019 14.241 10.406 1.00 94.44 110 ARG A C 1
ATOM 875 O O . ARG A 1 110 ? -3.669 13.238 10.687 1.00 94.44 110 ARG A O 1
ATOM 882 N N . GLY A 1 111 ? -3.046 15.327 11.176 1.00 96.00 111 GLY A N 1
ATOM 883 C CA . GLY A 1 111 ? -3.871 15.416 12.386 1.00 96.00 111 GLY A CA 1
ATOM 884 C C . GLY A 1 111 ? -5.357 15.154 12.108 1.00 96.00 111 GLY A C 1
ATOM 885 O O . GLY A 1 111 ? -5.982 14.327 12.771 1.00 96.00 111 GLY A O 1
ATOM 886 N N . ASN A 1 112 ? -5.915 15.778 11.067 1.00 96.62 112 ASN A N 1
ATOM 887 C CA . ASN A 1 112 ? -7.303 15.551 10.654 1.00 96.62 112 ASN A CA 1
ATOM 888 C C . ASN A 1 112 ? -7.559 14.098 10.216 1.00 96.62 112 ASN A C 1
ATOM 890 O O . ASN A 1 112 ? -8.589 13.517 10.560 1.00 96.62 112 ASN A O 1
ATOM 894 N N . ILE A 1 113 ? -6.627 13.499 9.470 1.00 96.81 113 ILE A N 1
ATOM 895 C CA . ILE A 1 113 ? -6.715 12.100 9.034 1.00 96.81 113 ILE A CA 1
ATOM 896 C C . ILE A 1 113 ? -6.683 11.156 10.231 1.00 96.81 113 ILE A C 1
ATOM 898 O O . ILE A 1 113 ? -7.439 10.188 10.252 1.00 96.81 113 ILE A O 1
ATOM 902 N N . TYR A 1 114 ? -5.869 11.448 11.245 1.00 97.19 114 TYR A N 1
ATOM 903 C CA . TYR A 1 114 ? -5.814 10.638 12.457 1.00 97.19 114 TYR A CA 1
ATOM 904 C C . TYR A 1 114 ? -7.146 10.668 13.225 1.00 97.19 114 TYR A C 1
ATOM 906 O O . TYR A 1 114 ? -7.640 9.626 13.654 1.00 97.19 114 TYR A O 1
ATOM 914 N N . GLU A 1 115 ? -7.800 11.828 13.319 1.00 97.56 115 GLU A N 1
ATOM 915 C CA . GLU A 1 115 ? -9.149 11.931 13.899 1.00 97.56 115 GLU A CA 1
ATOM 916 C C . GLU A 1 115 ? -10.187 11.118 13.106 1.00 97.56 115 GLU A C 1
ATOM 918 O O . GLU A 1 115 ? -11.019 10.407 13.683 1.00 97.56 115 GLU A O 1
ATOM 923 N N . ILE A 1 116 ? -10.115 11.160 11.770 1.00 97.81 116 ILE A N 1
ATOM 924 C CA . ILE A 1 116 ? -10.959 10.327 10.902 1.00 97.81 116 ILE A CA 1
ATOM 925 C C . ILE A 1 116 ? -10.675 8.838 11.140 1.00 97.81 116 ILE A C 1
ATOM 927 O O . ILE A 1 116 ? -11.615 8.052 11.273 1.00 97.81 116 ILE A O 1
ATOM 931 N N . PHE A 1 117 ? -9.405 8.449 11.245 1.00 97.62 117 PHE A N 1
ATOM 932 C CA . PHE A 1 117 ? -8.969 7.080 11.509 1.00 97.62 117 PHE A CA 1
ATOM 933 C C . PHE A 1 117 ? -9.536 6.531 12.822 1.00 97.62 117 PHE A C 1
ATOM 935 O O . PHE A 1 117 ? -10.089 5.429 12.838 1.00 97.62 117 PHE A O 1
ATOM 942 N N . LEU A 1 118 ? -9.478 7.304 13.910 1.00 96.81 118 LEU A N 1
ATOM 943 C CA . LEU A 1 118 ? -10.052 6.901 15.196 1.00 96.81 118 LEU A CA 1
ATOM 944 C C . LEU A 1 118 ? -11.568 6.684 15.098 1.00 96.81 118 LEU A C 1
ATOM 946 O O . LEU A 1 118 ? -12.097 5.692 15.612 1.00 96.81 118 LEU A O 1
ATOM 950 N N . HIS A 1 119 ? -12.277 7.588 14.413 1.00 97.00 119 HIS A N 1
ATOM 951 C CA . HIS A 1 119 ? -13.715 7.443 14.192 1.00 97.00 119 HIS A CA 1
ATOM 952 C C . HIS A 1 119 ? -14.037 6.209 13.340 1.00 97.00 119 HIS A C 1
ATOM 954 O O . HIS A 1 119 ? -14.946 5.441 13.671 1.00 97.00 119 HIS A O 1
ATOM 960 N N . TYR A 1 120 ? -13.269 6.001 12.271 1.00 97.88 120 TYR A N 1
ATOM 961 C CA . TYR A 1 120 ? -13.367 4.854 11.379 1.00 97.88 120 TYR A CA 1
ATOM 962 C C . TYR A 1 120 ? -13.192 3.532 12.138 1.00 97.88 120 TYR A C 1
ATOM 964 O O . TYR A 1 120 ? -14.094 2.694 12.111 1.00 97.88 120 TYR A O 1
ATOM 972 N N . GLU A 1 121 ? -12.097 3.368 12.885 1.00 97.12 121 GLU A N 1
ATOM 973 C CA . GLU A 1 121 ? -11.815 2.157 13.664 1.00 97.12 121 GLU A CA 1
ATOM 974 C C . GLU A 1 121 ? -12.912 1.877 14.699 1.00 97.12 121 GLU A C 1
ATOM 976 O O . GLU A 1 121 ? -13.368 0.738 14.834 1.00 97.12 121 GLU A O 1
ATOM 981 N N . LYS A 1 122 ? -13.398 2.919 15.391 1.00 96.69 122 LYS A N 1
ATOM 982 C CA . LYS A 1 122 ? -14.503 2.793 16.351 1.00 96.69 122 LYS A CA 1
ATOM 983 C C . LYS A 1 122 ? -15.780 2.304 15.669 1.00 96.69 122 LYS A C 1
ATOM 985 O O . LYS A 1 122 ? -16.393 1.344 16.139 1.00 96.69 122 LYS A O 1
ATOM 990 N N . LYS A 1 123 ? -16.186 2.939 14.566 1.00 96.94 123 LYS A N 1
ATOM 991 C CA . LYS A 1 123 ? -17.417 2.590 13.845 1.00 96.94 123 LYS A CA 1
ATOM 992 C C . LYS A 1 123 ? -17.332 1.191 13.232 1.00 96.94 123 LYS A C 1
ATOM 994 O O . LYS A 1 123 ? -18.269 0.409 13.380 1.00 96.94 123 LYS A O 1
ATOM 999 N N . LYS A 1 124 ? -16.191 0.847 12.633 1.00 96.56 124 LYS A N 1
ATOM 1000 C CA . LYS A 1 124 ? -15.917 -0.480 12.075 1.00 96.56 124 LYS A CA 1
ATOM 1001 C C . LYS A 1 124 ? -16.010 -1.570 13.139 1.00 96.56 124 LYS A C 1
ATOM 1003 O O . LYS A 1 124 ? -16.691 -2.574 12.930 1.00 96.56 124 LYS A O 1
ATOM 1008 N N . LYS A 1 125 ? -15.425 -1.336 14.320 1.00 94.88 125 LYS A N 1
ATOM 1009 C CA . LYS A 1 125 ? -15.539 -2.246 15.469 1.00 94.88 125 LYS A CA 1
ATOM 1010 C C . LYS A 1 125 ? -16.991 -2.414 15.926 1.00 94.88 125 LYS A C 1
ATOM 1012 O O . LYS A 1 125 ? -17.420 -3.543 16.142 1.00 94.88 125 LYS A O 1
ATOM 1017 N N . MET A 1 126 ? -17.760 -1.325 16.030 1.00 95.31 126 MET A N 1
ATOM 1018 C CA . MET A 1 126 ? -19.189 -1.380 16.389 1.00 95.31 126 MET A CA 1
ATOM 1019 C C . MET A 1 126 ? -20.021 -2.185 15.382 1.00 95.31 126 MET A C 1
ATOM 1021 O O . MET A 1 126 ? -20.939 -2.897 15.778 1.00 95.31 126 MET A O 1
ATOM 1025 N N . ASN A 1 127 ? -19.687 -2.109 14.093 1.00 93.69 127 ASN A N 1
ATOM 1026 C CA . ASN A 1 127 ? -20.377 -2.850 13.035 1.00 93.69 127 ASN A CA 1
ATOM 1027 C C . ASN A 1 127 ? -19.933 -4.329 12.938 1.00 93.69 127 ASN A C 1
ATOM 1029 O O . ASN A 1 127 ? -20.497 -5.105 12.152 1.00 93.69 127 ASN A O 1
ATOM 1033 N N . GLY A 1 128 ? -18.915 -4.728 13.712 1.00 93.75 128 GLY A N 1
ATOM 1034 C CA . GLY A 1 128 ? -18.268 -6.032 13.593 1.00 93.75 128 GLY A CA 1
ATOM 1035 C C . GLY A 1 128 ? -17.675 -6.242 12.199 1.00 93.75 128 GLY A C 1
ATOM 1036 O O . GLY A 1 128 ? -17.837 -7.311 11.622 1.00 93.75 128 GLY A O 1
ATOM 1037 N N . GLU A 1 129 ? -17.088 -5.201 11.618 1.00 96.19 129 GLU A N 1
ATOM 1038 C CA . GLU A 1 129 ? -16.484 -5.209 10.283 1.00 96.19 129 GLU A CA 1
ATOM 1039 C C . GLU A 1 129 ? -14.957 -5.260 10.373 1.00 96.19 129 GLU A C 1
ATOM 1041 O O . GLU A 1 129 ? -14.385 -5.171 11.462 1.00 96.19 129 GLU A O 1
ATOM 1046 N N . TYR A 1 130 ? -14.289 -5.442 9.235 1.00 96.12 130 TYR A N 1
ATOM 1047 C CA . TYR A 1 130 ? -12.830 -5.477 9.175 1.00 96.12 130 TYR A CA 1
ATOM 1048 C C . TYR A 1 130 ? -12.291 -4.962 7.861 1.00 96.12 130 TYR A C 1
ATOM 1050 O O . TYR A 1 130 ? -12.984 -5.022 6.858 1.00 96.12 130 TYR A O 1
ATOM 1058 N N . ASP A 1 131 ? -11.046 -4.519 7.858 1.00 95.88 131 ASP A N 1
ATOM 1059 C CA . ASP A 1 131 ? -10.303 -4.227 6.635 1.00 95.88 131 ASP A CA 1
ATOM 1060 C C . ASP A 1 131 ? -9.128 -5.192 6.454 1.00 95.88 131 ASP A C 1
ATOM 1062 O O . ASP A 1 131 ? -8.814 -6.012 7.323 1.00 95.88 131 ASP A O 1
ATOM 1066 N N . LEU A 1 132 ? -8.491 -5.112 5.287 1.00 93.62 132 LEU A N 1
ATOM 1067 C CA . LEU A 1 132 ? -7.365 -5.970 4.939 1.00 93.62 132 LEU A CA 1
ATOM 1068 C C . LEU A 1 132 ? -6.206 -5.834 5.934 1.00 93.62 132 LEU A C 1
ATOM 1070 O O . LEU A 1 132 ? -5.569 -6.832 6.264 1.00 93.62 132 LEU A O 1
ATOM 1074 N N . ALA A 1 133 ? -5.974 -4.634 6.466 1.00 93.19 133 ALA A N 1
ATOM 1075 C CA . ALA A 1 133 ? -4.928 -4.416 7.452 1.00 93.19 133 ALA A CA 1
ATOM 1076 C C . ALA A 1 133 ? -5.221 -5.146 8.777 1.00 93.19 133 ALA A C 1
ATOM 1078 O O . ALA A 1 133 ? -4.313 -5.763 9.321 1.00 93.19 133 ALA A O 1
ATOM 1079 N N . ASP A 1 134 ? -6.477 -5.202 9.247 1.00 93.94 134 ASP A N 1
ATOM 1080 C CA . ASP A 1 134 ? -6.831 -6.019 10.426 1.00 93.94 134 ASP A CA 1
ATOM 1081 C C . ASP A 1 134 ? -6.495 -7.502 10.227 1.00 93.94 134 ASP A C 1
ATOM 1083 O O . ASP A 1 134 ? -6.051 -8.181 11.155 1.00 93.94 134 ASP A O 1
ATOM 1087 N N . LEU A 1 135 ? -6.745 -8.018 9.019 1.00 92.81 135 LEU A N 1
ATOM 1088 C CA . LEU A 1 135 ? -6.438 -9.402 8.674 1.00 92.81 135 LEU A CA 1
ATOM 1089 C C . LEU A 1 135 ? -4.922 -9.638 8.665 1.00 92.81 135 LEU A C 1
ATOM 1091 O O . LEU A 1 135 ? -4.466 -10.660 9.173 1.00 92.81 135 LEU A O 1
ATOM 1095 N N . VAL A 1 136 ? -4.149 -8.702 8.112 1.00 92.50 136 VAL A N 1
ATOM 1096 C CA . VAL A 1 136 ? -2.680 -8.757 8.079 1.00 92.50 136 VAL A CA 1
ATOM 1097 C C . VAL A 1 136 ? -2.101 -8.714 9.494 1.00 92.50 136 VAL A C 1
ATOM 1099 O O . VAL A 1 136 ? -1.287 -9.570 9.834 1.00 92.50 136 VAL A O 1
ATOM 1102 N N . THR A 1 137 ? -2.560 -7.796 10.350 1.00 91.56 137 THR A N 1
ATOM 1103 C CA . THR A 1 137 ? -2.140 -7.718 11.759 1.00 91.56 137 THR A CA 1
ATOM 1104 C C . THR A 1 137 ? -2.443 -9.018 12.506 1.00 91.56 137 THR A C 1
ATOM 1106 O O . THR A 1 137 ? -1.582 -9.546 13.210 1.00 91.56 137 THR A O 1
ATOM 1109 N N . ASP A 1 138 ? -3.640 -9.584 12.332 1.00 90.75 138 ASP A N 1
ATOM 1110 C CA . ASP A 1 138 ? -3.987 -10.860 12.963 1.00 90.75 138 ASP A CA 1
ATOM 1111 C C . ASP A 1 138 ? -3.145 -12.032 12.430 1.00 90.75 138 ASP A C 1
ATOM 1113 O O . ASP A 1 138 ? -2.773 -12.916 13.204 1.00 90.75 138 ASP A O 1
ATOM 1117 N N . LEU A 1 139 ? -2.807 -12.040 11.135 1.00 90.56 139 LEU A N 1
ATOM 1118 C CA . LEU A 1 139 ? -1.896 -13.032 10.561 1.00 90.56 139 LEU A CA 1
ATOM 1119 C C . LEU A 1 139 ? -0.503 -12.937 11.182 1.00 90.56 139 LEU A C 1
ATOM 1121 O O . LEU A 1 139 ? 0.011 -13.965 11.611 1.00 90.56 139 LEU A O 1
ATOM 1125 N N . HIS A 1 140 ? 0.071 -11.736 11.288 1.00 89.69 140 HIS A N 1
ATOM 1126 C CA . HIS A 1 140 ? 1.354 -11.513 11.967 1.00 89.69 140 HIS A CA 1
ATOM 1127 C C . HIS A 1 140 ? 1.344 -12.032 13.398 1.00 89.69 140 HIS A C 1
ATOM 1129 O O . HIS A 1 140 ? 2.266 -12.737 13.804 1.00 89.69 140 HIS A O 1
ATOM 1135 N N . ARG A 1 141 ? 0.294 -11.709 14.160 1.00 88.19 141 ARG A N 1
ATOM 1136 C CA . ARG A 1 141 ? 0.141 -12.164 15.544 1.00 88.19 141 ARG A CA 1
ATOM 1137 C C . ARG A 1 141 ? 0.089 -13.690 15.616 1.00 88.19 141 ARG A C 1
ATOM 1139 O O . ARG A 1 141 ? 0.897 -14.296 16.311 1.00 88.19 141 ARG A O 1
ATOM 1146 N N . ARG A 1 142 ? -0.812 -14.321 14.858 1.00 87.19 142 ARG A N 1
ATOM 1147 C CA . ARG A 1 142 ? -0.988 -15.779 14.898 1.00 87.19 142 ARG A CA 1
ATOM 1148 C C . ARG A 1 142 ? 0.231 -16.538 14.388 1.00 87.19 142 ARG A C 1
ATOM 1150 O O . ARG A 1 142 ? 0.624 -17.503 15.013 1.00 87.19 142 ARG A O 1
ATOM 1157 N N . LEU A 1 143 ? 0.867 -16.095 13.306 1.00 87.38 143 LEU A N 1
ATOM 1158 C CA . LEU A 1 143 ? 2.073 -16.746 12.777 1.00 87.38 143 LEU A CA 1
ATOM 1159 C C . LEU A 1 143 ? 3.301 -16.585 13.688 1.00 87.38 143 LEU A C 1
ATOM 1161 O O . LEU A 1 143 ? 4.266 -17.333 13.548 1.00 87.38 143 LEU A O 1
ATOM 1165 N N . ARG A 1 144 ? 3.286 -15.597 14.592 1.00 84.62 144 ARG A N 1
ATOM 1166 C CA . ARG A 1 144 ? 4.331 -15.376 15.600 1.00 84.62 144 ARG A CA 1
ATOM 1167 C C . ARG A 1 144 ? 4.093 -16.194 16.872 1.00 84.62 144 ARG A C 1
ATOM 1169 O O . ARG A 1 144 ? 5.056 -16.666 17.462 1.00 84.62 144 ARG A O 1
ATOM 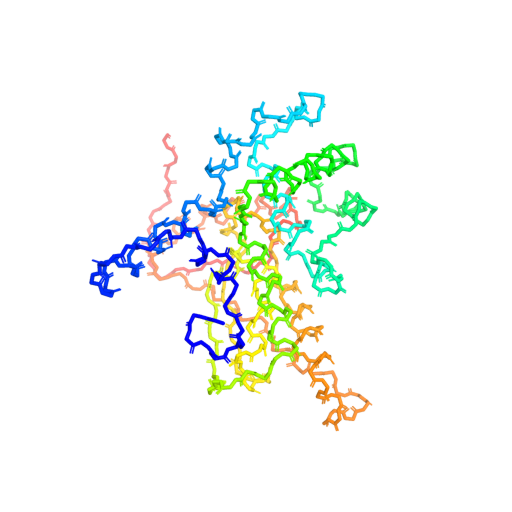1176 N N . GLU A 1 145 ? 2.840 -16.298 17.309 1.00 82.31 145 GLU A N 1
ATOM 1177 C CA . GLU A 1 145 ? 2.447 -16.935 18.576 1.00 82.31 145 GLU A CA 1
ATOM 1178 C C . GLU A 1 145 ? 2.123 -18.428 18.433 1.00 82.31 145 GLU A C 1
ATOM 1180 O O . GLU A 1 145 ? 2.344 -19.202 19.362 1.00 82.31 145 GLU A O 1
ATOM 1185 N N . GLU A 1 146 ? 1.573 -18.835 17.292 1.00 74.19 146 GLU A N 1
ATOM 1186 C CA . GLU A 1 146 ? 1.161 -20.206 17.008 1.00 74.19 146 GLU A CA 1
ATOM 1187 C C . GLU A 1 146 ? 2.208 -20.873 16.109 1.00 74.19 146 GLU A C 1
ATOM 1189 O O . GLU A 1 146 ? 2.761 -20.248 15.200 1.00 74.19 146 GLU A O 1
ATOM 1194 N N . ASN A 1 147 ? 2.468 -22.163 16.326 1.00 67.94 147 ASN A N 1
ATOM 1195 C CA . ASN A 1 147 ? 3.318 -22.912 15.411 1.00 67.94 147 ASN A CA 1
ATOM 1196 C C . ASN A 1 147 ? 2.623 -23.015 14.050 1.00 67.94 147 ASN A C 1
ATOM 1198 O O . ASN A 1 147 ? 1.470 -23.436 13.940 1.00 67.94 147 ASN A O 1
ATOM 1202 N N . TYR A 1 148 ? 3.334 -22.604 13.004 1.00 71.69 148 TYR A N 1
ATOM 1203 C CA . TYR A 1 148 ? 2.917 -22.846 11.633 1.00 71.69 148 TYR A CA 1
ATOM 1204 C C . TYR A 1 148 ? 3.089 -24.337 11.331 1.00 71.69 148 TYR A C 1
ATOM 1206 O O . TYR A 1 148 ? 4.193 -24.786 11.037 1.00 71.69 148 TYR A O 1
ATOM 1214 N N . GLU A 1 149 ? 2.001 -25.100 11.420 1.00 65.88 149 GLU A N 1
ATOM 1215 C CA . GLU A 1 149 ? 2.005 -26.567 11.274 1.00 65.88 149 GLU A CA 1
ATOM 1216 C C . GLU A 1 149 ? 2.036 -27.030 9.804 1.00 65.88 149 GLU A C 1
ATOM 1218 O O . GLU A 1 149 ? 2.033 -28.224 9.510 1.00 65.88 149 GLU A O 1
ATOM 1223 N N . ALA A 1 150 ? 2.038 -26.096 8.849 1.00 71.94 150 ALA A N 1
ATOM 1224 C CA . ALA A 1 150 ? 2.119 -26.412 7.429 1.00 71.94 150 ALA A CA 1
ATOM 1225 C C . ALA A 1 150 ? 3.572 -26.457 6.928 1.00 71.94 150 ALA A C 1
ATOM 1227 O O . ALA A 1 150 ? 4.468 -25.787 7.444 1.00 71.94 150 ALA A O 1
ATOM 1228 N N . ASN A 1 151 ? 3.797 -27.224 5.857 1.00 78.88 151 ASN A N 1
ATOM 1229 C CA . ASN A 1 151 ? 5.087 -27.249 5.175 1.00 78.88 151 ASN A CA 1
ATOM 1230 C C . ASN A 1 151 ? 5.426 -25.850 4.651 1.00 78.88 151 ASN A C 1
ATOM 1232 O O . ASN A 1 151 ? 4.632 -25.229 3.940 1.00 78.88 151 ASN A O 1
ATOM 1236 N N . LYS A 1 152 ? 6.613 -25.362 5.009 1.00 86.00 152 LYS A N 1
ATOM 1237 C CA . LYS A 1 152 ? 7.145 -24.101 4.493 1.00 86.00 152 LYS A CA 1
ATOM 1238 C C . LYS A 1 152 ? 7.604 -24.267 3.049 1.00 86.00 152 LYS A C 1
ATOM 1240 O O . LYS A 1 152 ? 8.065 -25.336 2.654 1.00 86.00 152 LYS A O 1
ATOM 1245 N N . PHE A 1 153 ? 7.510 -23.184 2.293 1.00 90.25 153 PHE A N 1
ATOM 1246 C CA . PHE A 1 153 ? 8.046 -23.093 0.946 1.00 90.25 153 PHE A CA 1
ATOM 1247 C C . PHE A 1 153 ? 9.574 -23.008 0.967 1.00 90.25 153 PHE A C 1
ATOM 1249 O O . PHE A 1 153 ? 10.175 -22.448 1.890 1.00 90.25 153 PHE A O 1
ATOM 1256 N N . ASP A 1 154 ? 10.184 -23.560 -0.078 1.00 90.31 154 ASP A N 1
ATOM 1257 C CA . ASP A 1 154 ? 11.608 -23.407 -0.380 1.00 90.31 154 ASP A CA 1
ATOM 1258 C C . ASP A 1 154 ? 11.917 -22.086 -1.077 1.00 90.31 154 ASP A C 1
ATOM 1260 O O . ASP A 1 154 ? 12.942 -21.470 -0.803 1.00 90.31 154 ASP A O 1
ATOM 1264 N N . PHE A 1 155 ? 11.011 -21.658 -1.957 1.00 93.56 155 PHE A N 1
ATOM 1265 C CA . PHE A 1 155 ? 11.128 -20.440 -2.746 1.00 93.56 155 PHE A CA 1
ATOM 1266 C C . PHE A 1 155 ? 9.777 -19.726 -2.806 1.00 93.56 155 PHE A C 1
ATOM 1268 O O . PHE A 1 155 ? 8.731 -20.361 -2.960 1.00 93.56 155 PHE A O 1
ATOM 1275 N N . VAL A 1 156 ? 9.810 -18.403 -2.695 1.00 94.31 156 VAL A N 1
ATOM 1276 C CA . VAL A 1 156 ? 8.667 -17.497 -2.737 1.00 94.31 156 VAL A CA 1
ATOM 1277 C C . VAL A 1 156 ? 9.000 -16.367 -3.705 1.00 94.31 156 VAL A C 1
ATOM 1279 O O . VAL A 1 156 ? 9.928 -15.590 -3.490 1.00 94.31 156 VAL A O 1
ATOM 1282 N N . TYR A 1 157 ? 8.212 -16.283 -4.771 1.00 94.88 157 TYR A N 1
ATOM 1283 C CA . TYR A 1 157 ? 8.298 -15.238 -5.782 1.00 94.88 157 TYR A CA 1
ATOM 1284 C C . TYR A 1 157 ? 7.116 -14.299 -5.580 1.00 94.88 157 TYR A C 1
ATOM 1286 O O . TYR A 1 157 ? 5.972 -14.756 -5.521 1.00 94.88 157 TYR A O 1
ATOM 1294 N N . ILE A 1 158 ? 7.396 -13.011 -5.434 1.00 94.31 158 ILE A N 1
ATOM 1295 C CA . ILE A 1 158 ? 6.392 -11.988 -5.164 1.00 94.31 158 ILE A CA 1
ATOM 1296 C C . ILE A 1 158 ? 6.464 -10.973 -6.286 1.00 94.31 158 ILE A C 1
ATOM 1298 O O . ILE A 1 158 ? 7.460 -10.266 -6.410 1.00 94.31 158 ILE A O 1
ATOM 1302 N N . ASP A 1 159 ? 5.410 -10.941 -7.089 1.00 93.31 159 ASP A N 1
ATOM 1303 C CA . ASP A 1 159 ? 5.257 -10.002 -8.191 1.00 93.31 159 ASP A CA 1
ATOM 1304 C C . ASP A 1 159 ? 4.389 -8.812 -7.777 1.00 93.31 159 ASP A C 1
ATOM 1306 O O . ASP A 1 159 ? 3.622 -8.910 -6.814 1.00 93.31 159 ASP A O 1
ATOM 1310 N N . GLU A 1 160 ? 4.513 -7.706 -8.507 1.00 91.31 160 GLU A N 1
ATOM 1311 C CA . GLU A 1 160 ? 3.787 -6.453 -8.268 1.00 91.31 160 GLU A CA 1
ATOM 1312 C C . GLU A 1 160 ? 3.921 -5.942 -6.824 1.00 91.31 160 GLU A C 1
ATOM 1314 O O . GLU A 1 160 ? 2.958 -5.508 -6.187 1.00 91.31 160 GLU A O 1
ATOM 1319 N N . VAL A 1 161 ? 5.133 -6.003 -6.265 1.00 91.00 161 VAL A N 1
ATOM 1320 C CA . VAL A 1 161 ? 5.375 -5.618 -4.864 1.00 91.00 161 VAL A CA 1
ATOM 1321 C C . VAL A 1 161 ? 5.021 -4.161 -4.552 1.00 91.00 161 VAL A C 1
ATOM 1323 O O . VAL A 1 161 ? 4.769 -3.840 -3.392 1.00 91.00 161 VAL A O 1
ATOM 1326 N N . GLN A 1 162 ? 4.937 -3.296 -5.566 1.00 88.06 162 GLN A N 1
ATOM 1327 C CA . GLN A 1 162 ? 4.464 -1.919 -5.430 1.00 88.06 162 GLN A CA 1
ATOM 1328 C C . GLN A 1 162 ? 2.980 -1.806 -5.038 1.00 88.06 162 GLN A C 1
ATOM 1330 O O . GLN A 1 162 ? 2.571 -0.778 -4.502 1.00 88.06 162 GLN A O 1
ATOM 1335 N N . ASP A 1 163 ? 2.180 -2.857 -5.247 1.00 87.56 163 ASP A N 1
ATOM 1336 C CA . ASP A 1 163 ? 0.765 -2.911 -4.853 1.00 87.56 163 ASP A CA 1
ATOM 1337 C C . ASP A 1 163 ? 0.559 -3.411 -3.407 1.00 87.56 163 ASP A C 1
ATOM 1339 O O . ASP A 1 163 ? -0.578 -3.474 -2.920 1.00 87.56 163 ASP A O 1
ATOM 1343 N N . LEU A 1 164 ? 1.636 -3.785 -2.705 1.00 90.12 164 LEU A N 1
ATOM 1344 C CA . LEU A 1 164 ? 1.592 -4.377 -1.369 1.00 90.12 164 LEU A CA 1
ATOM 1345 C C . LEU A 1 164 ? 2.178 -3.443 -0.311 1.00 90.12 164 LEU A C 1
ATOM 1347 O O . LEU A 1 164 ? 3.251 -2.867 -0.471 1.00 90.12 164 LEU A O 1
ATOM 1351 N N . THR A 1 165 ? 1.509 -3.345 0.839 1.00 90.19 165 THR A N 1
ATOM 1352 C CA . THR A 1 165 ? 2.071 -2.651 2.002 1.00 90.19 165 THR A CA 1
ATOM 1353 C C . THR A 1 165 ? 3.237 -3.442 2.590 1.00 90.19 165 THR A C 1
ATOM 1355 O O . THR A 1 165 ? 3.284 -4.673 2.512 1.00 90.19 165 THR A O 1
ATOM 1358 N N . MET A 1 166 ? 4.152 -2.753 3.276 1.00 89.44 166 MET A N 1
ATOM 1359 C CA . MET A 1 166 ? 5.270 -3.403 3.973 1.00 89.44 166 MET A CA 1
ATOM 1360 C C . MET A 1 166 ? 4.776 -4.458 4.966 1.00 89.44 166 MET A C 1
ATOM 1362 O O . MET A 1 166 ? 5.355 -5.537 5.076 1.00 89.44 166 MET A O 1
ATOM 1366 N N . GLY A 1 167 ? 3.649 -4.191 5.631 1.00 91.00 167 GLY A N 1
ATOM 1367 C CA . GLY A 1 167 ? 2.990 -5.155 6.498 1.00 91.00 167 GLY A CA 1
ATOM 1368 C C . GLY A 1 167 ? 2.542 -6.423 5.773 1.00 91.00 167 GLY A C 1
ATOM 1369 O O . GLY A 1 167 ? 2.715 -7.515 6.308 1.00 91.00 167 GLY A O 1
ATOM 1370 N N . GLN A 1 168 ? 2.014 -6.316 4.553 1.00 93.12 168 GLN A N 1
ATOM 1371 C CA . GLN A 1 168 ? 1.649 -7.481 3.741 1.00 93.12 168 GLN A CA 1
ATOM 1372 C C . GLN A 1 168 ? 2.883 -8.263 3.292 1.00 93.12 168 GLN A C 1
ATOM 1374 O O . GLN A 1 168 ? 2.919 -9.481 3.464 1.00 93.12 168 GLN A O 1
ATOM 1379 N N . ILE A 1 169 ? 3.910 -7.572 2.787 1.00 93.12 169 ILE A N 1
ATOM 1380 C CA . ILE A 1 169 ? 5.171 -8.195 2.361 1.00 93.12 169 ILE A CA 1
ATOM 1381 C C . ILE A 1 169 ? 5.827 -8.939 3.538 1.00 93.12 169 ILE A C 1
ATOM 1383 O O . ILE A 1 169 ? 6.295 -10.069 3.401 1.00 93.12 169 ILE A O 1
ATOM 1387 N N . ALA A 1 170 ? 5.788 -8.365 4.739 1.00 92.50 170 ALA A N 1
ATOM 1388 C CA . ALA A 1 170 ? 6.364 -8.980 5.928 1.00 92.50 170 ALA A CA 1
ATOM 1389 C C . ALA A 1 170 ? 5.702 -10.312 6.325 1.00 92.50 170 ALA A C 1
ATOM 1391 O O . ALA A 1 170 ? 6.337 -11.111 7.009 1.00 92.50 170 ALA A O 1
ATOM 1392 N N . VAL A 1 171 ? 4.452 -10.590 5.922 1.00 92.12 171 VAL A N 1
ATOM 1393 C CA . VAL A 1 171 ? 3.786 -11.876 6.225 1.00 92.12 171 VAL A CA 1
ATOM 1394 C C . VAL A 1 171 ? 4.542 -13.049 5.593 1.00 92.12 171 VAL A C 1
ATOM 1396 O O . VAL A 1 171 ? 4.577 -14.145 6.155 1.00 92.12 171 VAL A O 1
ATOM 1399 N N . PHE A 1 172 ? 5.193 -12.831 4.449 1.00 92.38 172 PHE A N 1
ATOM 1400 C CA . PHE A 1 172 ? 5.874 -13.898 3.721 1.00 92.38 172 PHE A CA 1
ATOM 1401 C C . PHE A 1 172 ? 7.069 -14.495 4.484 1.00 92.38 172 PHE A C 1
ATOM 1403 O O . PHE A 1 172 ? 7.434 -15.646 4.239 1.00 92.38 172 PHE A O 1
ATOM 1410 N N . LYS A 1 173 ? 7.616 -13.790 5.484 1.00 89.31 173 LYS A N 1
ATOM 1411 C CA . LYS A 1 173 ? 8.710 -14.307 6.325 1.00 89.31 173 LYS A CA 1
ATOM 1412 C C . LYS A 1 173 ? 8.345 -15.584 7.084 1.00 89.31 173 LYS A C 1
ATOM 1414 O O . LYS A 1 173 ? 9.214 -16.384 7.409 1.00 89.31 173 LYS A O 1
ATOM 1419 N N . TYR A 1 174 ? 7.060 -15.788 7.374 1.00 87.81 174 TYR A N 1
ATOM 1420 C CA . TYR A 1 174 ? 6.607 -16.942 8.151 1.00 87.81 174 TYR A CA 1
ATOM 1421 C C . TYR A 1 174 ? 6.476 -18.217 7.315 1.00 87.81 174 TYR A C 1
ATOM 1423 O O . TYR A 1 174 ? 6.519 -19.317 7.871 1.00 87.81 174 TYR A O 1
ATOM 1431 N N . ILE A 1 175 ? 6.317 -18.083 5.995 1.00 87.94 175 ILE A N 1
ATOM 1432 C CA . ILE A 1 175 ? 5.952 -19.203 5.118 1.00 87.94 175 ILE A CA 1
ATOM 1433 C C . ILE A 1 175 ? 7.136 -19.785 4.343 1.00 87.94 175 ILE A C 1
ATOM 1435 O O . ILE A 1 175 ? 6.991 -20.863 3.777 1.00 87.94 175 ILE A O 1
ATOM 1439 N N . CYS A 1 176 ? 8.291 -19.116 4.317 1.00 89.00 176 CYS A N 1
ATOM 1440 C CA . CYS A 1 176 ? 9.510 -19.615 3.679 1.00 89.00 176 CYS A CA 1
ATOM 1441 C C . CYS A 1 176 ? 10.537 -20.034 4.733 1.00 89.00 176 CYS A C 1
ATOM 1443 O O . CYS A 1 176 ? 10.689 -19.371 5.760 1.00 89.00 176 CYS A O 1
ATOM 1445 N N . ARG A 1 177 ? 11.256 -21.134 4.488 1.00 83.38 177 ARG A N 1
ATOM 1446 C CA . ARG A 1 177 ? 12.389 -21.549 5.340 1.00 83.38 177 ARG A CA 1
ATOM 1447 C C . ARG A 1 177 ? 13.727 -20.971 4.883 1.00 83.38 177 ARG A C 1
ATOM 1449 O O . ARG A 1 177 ? 14.603 -20.756 5.714 1.00 83.38 177 ARG A O 1
ATOM 1456 N N . ASN A 1 178 ? 13.883 -20.744 3.582 1.00 86.19 178 ASN A N 1
ATOM 1457 C CA . ASN A 1 178 ? 15.125 -20.276 2.984 1.00 86.19 178 ASN A CA 1
ATOM 1458 C C . ASN A 1 178 ? 15.126 -18.745 2.920 1.00 86.19 178 ASN A C 1
ATOM 1460 O O . ASN A 1 178 ? 14.685 -18.150 1.943 1.00 86.19 178 ASN A O 1
ATOM 1464 N N . VAL A 1 179 ? 15.599 -18.098 3.983 1.00 83.62 179 VAL A N 1
ATOM 1465 C CA . VAL A 1 179 ? 15.694 -16.631 4.013 1.00 83.62 179 VAL A CA 1
ATOM 1466 C C . VAL A 1 179 ? 16.823 -16.113 3.118 1.00 83.62 179 VAL A C 1
ATOM 1468 O O . VAL A 1 179 ? 16.716 -15.007 2.613 1.00 83.62 179 VAL A O 1
ATOM 1471 N N . ASN A 1 180 ? 17.879 -16.892 2.885 1.00 79.38 180 ASN A N 1
ATOM 1472 C CA . ASN A 1 180 ? 19.053 -16.399 2.162 1.00 79.38 180 ASN A CA 1
ATOM 1473 C C . ASN A 1 180 ? 18.798 -16.281 0.655 1.00 79.38 180 ASN A C 1
ATOM 1475 O O . ASN A 1 180 ? 19.074 -15.238 0.078 1.00 79.38 180 ASN A O 1
ATOM 1479 N N . ASP A 1 181 ? 18.213 -17.319 0.047 1.00 84.50 181 ASP A N 1
ATOM 1480 C CA . ASP A 1 181 ? 18.049 -17.403 -1.415 1.00 84.50 181 ASP A CA 1
ATOM 1481 C C . ASP A 1 181 ? 16.602 -17.696 -1.846 1.00 84.50 181 ASP A C 1
ATOM 1483 O O . ASP A 1 181 ? 16.302 -17.843 -3.030 1.00 84.50 181 ASP A O 1
ATOM 1487 N N . GLY A 1 182 ? 15.684 -17.838 -0.887 1.00 89.69 182 GLY A N 1
ATOM 1488 C CA . GLY A 1 182 ? 14.320 -18.295 -1.143 1.00 89.69 182 GLY A CA 1
ATOM 1489 C C . GLY A 1 182 ? 13.338 -17.192 -1.511 1.00 89.69 182 GLY A C 1
ATOM 1490 O O . GLY A 1 182 ? 12.155 -17.488 -1.635 1.00 89.69 182 GLY A O 1
ATOM 1491 N N . PHE A 1 183 ? 13.769 -15.938 -1.655 1.00 92.25 183 PHE A N 1
ATOM 1492 C CA . PHE A 1 183 ? 12.877 -14.818 -1.946 1.00 92.25 183 PHE A CA 1
ATOM 1493 C C . PHE A 1 183 ? 13.302 -14.050 -3.187 1.00 92.25 183 PHE A C 1
ATOM 1495 O O . PHE A 1 183 ? 14.444 -13.613 -3.298 1.00 92.25 183 PHE A O 1
ATOM 1502 N N . ILE A 1 184 ? 12.345 -13.825 -4.085 1.00 92.81 184 ILE A N 1
ATOM 1503 C CA . ILE A 1 184 ? 12.490 -12.912 -5.217 1.00 92.81 184 ILE A CA 1
ATOM 1504 C C . ILE A 1 184 ? 11.307 -11.946 -5.201 1.00 92.81 184 ILE A C 1
ATOM 1506 O O . ILE A 1 184 ? 10.153 -12.372 -5.175 1.00 92.81 184 ILE A O 1
ATOM 1510 N N . PHE A 1 185 ? 11.615 -10.651 -5.218 1.00 93.06 185 PHE A N 1
ATOM 1511 C CA . PHE A 1 185 ? 10.650 -9.555 -5.246 1.00 93.06 185 PHE A CA 1
ATOM 1512 C C . PHE A 1 185 ? 10.769 -8.841 -6.596 1.00 93.06 185 PHE A C 1
ATOM 1514 O O . PHE A 1 185 ? 11.850 -8.355 -6.931 1.00 93.06 185 PHE A O 1
ATOM 1521 N N . SER A 1 186 ? 9.683 -8.773 -7.362 1.00 93.31 186 SER A N 1
ATOM 1522 C CA . SER A 1 186 ? 9.602 -8.053 -8.636 1.00 93.31 186 SER A CA 1
ATOM 1523 C C . SER A 1 186 ? 8.504 -6.998 -8.600 1.00 93.31 186 SER A C 1
ATOM 1525 O O . SER A 1 186 ? 7.467 -7.177 -7.965 1.00 93.31 186 SER A O 1
ATOM 1527 N N . GLY A 1 187 ? 8.753 -5.877 -9.271 1.00 91.62 187 GLY A N 1
ATOM 1528 C CA . GLY A 1 187 ? 7.825 -4.758 -9.343 1.00 91.62 187 GLY A CA 1
ATOM 1529 C C . GLY A 1 187 ? 8.395 -3.589 -10.135 1.00 91.62 187 GLY A C 1
ATOM 1530 O O . GLY A 1 187 ? 9.509 -3.662 -10.657 1.00 91.62 187 GLY A O 1
ATOM 1531 N N . ASP A 1 188 ? 7.633 -2.505 -10.193 1.00 88.38 188 ASP A N 1
ATOM 1532 C CA . ASP A 1 188 ? 8.005 -1.277 -10.893 1.00 88.38 188 ASP A CA 1
ATOM 1533 C C . ASP A 1 188 ? 7.526 -0.049 -10.106 1.00 88.38 188 ASP A C 1
ATOM 1535 O O . ASP A 1 188 ? 6.328 0.159 -9.903 1.00 88.38 188 ASP A O 1
ATOM 1539 N N . THR A 1 189 ? 8.469 0.792 -9.668 1.00 84.81 189 THR A N 1
ATOM 1540 C CA . THR A 1 189 ? 8.149 2.016 -8.913 1.00 84.81 189 THR A CA 1
ATOM 1541 C C . THR A 1 189 ? 7.360 3.032 -9.735 1.00 84.81 189 THR A C 1
ATOM 1543 O O . THR A 1 189 ? 6.517 3.741 -9.178 1.00 84.81 189 THR A O 1
ATOM 1546 N N . ALA A 1 190 ? 7.555 3.071 -11.057 1.00 82.50 190 ALA A N 1
ATOM 1547 C CA . ALA A 1 190 ? 6.828 3.968 -11.951 1.00 82.50 190 ALA A CA 1
ATOM 1548 C C . ALA A 1 190 ? 5.363 3.540 -12.157 1.00 82.50 190 ALA A C 1
ATOM 1550 O O . ALA A 1 190 ? 4.538 4.360 -12.561 1.00 82.50 190 ALA A O 1
ATOM 1551 N N . GLN A 1 191 ? 5.014 2.290 -11.828 1.00 79.69 191 GLN A N 1
ATOM 1552 C CA . GLN A 1 191 ? 3.656 1.739 -11.937 1.00 79.69 191 GLN A CA 1
ATOM 1553 C C . GLN A 1 191 ? 2.861 1.808 -10.629 1.00 79.69 191 GLN A C 1
ATOM 1555 O O . GLN A 1 191 ? 1.864 1.108 -10.457 1.00 79.69 191 GLN A O 1
ATOM 1560 N N . THR A 1 192 ? 3.246 2.691 -9.710 1.00 72.25 192 THR A N 1
ATOM 1561 C CA . THR A 1 192 ? 2.498 2.912 -8.468 1.00 72.25 192 THR A CA 1
ATOM 1562 C C . THR A 1 192 ? 1.185 3.662 -8.760 1.00 72.25 192 THR A C 1
ATOM 1564 O O . THR A 1 192 ? 1.080 4.881 -8.604 1.00 72.25 192 THR A O 1
ATOM 1567 N N . ILE A 1 193 ? 0.144 2.954 -9.216 1.00 59.09 193 ILE A N 1
ATOM 1568 C CA . ILE A 1 193 ? -1.169 3.541 -9.536 1.00 59.09 193 ILE A CA 1
ATOM 1569 C C . ILE A 1 193 ? -1.951 3.773 -8.240 1.00 59.09 193 ILE A C 1
ATOM 1571 O O . ILE A 1 193 ? -2.803 2.969 -7.882 1.00 59.09 193 ILE A O 1
ATOM 1575 N N . ALA A 1 194 ? -1.670 4.874 -7.533 1.00 50.19 194 ALA A N 1
ATOM 1576 C CA . ALA A 1 194 ? -2.47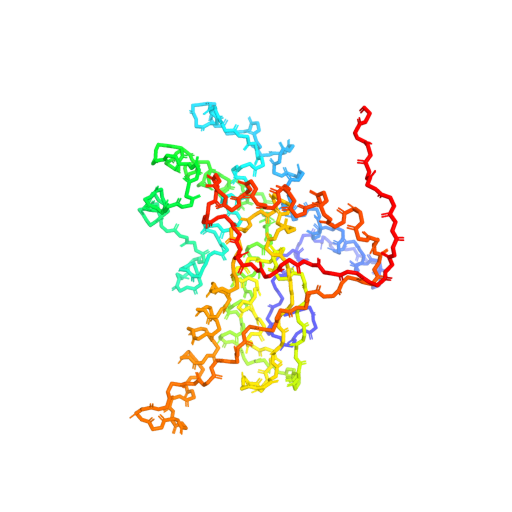5 5.478 -6.452 1.00 50.19 194 ALA A CA 1
ATOM 1577 C C . ALA A 1 194 ? -2.972 4.559 -5.303 1.00 50.19 194 ALA A C 1
ATOM 1579 O O . ALA A 1 194 ? -3.661 5.025 -4.390 1.00 50.19 194 ALA A O 1
ATOM 1580 N N . LYS A 1 195 ? -2.605 3.277 -5.283 1.00 46.47 195 LYS A N 1
ATOM 1581 C CA . LYS A 1 195 ? -2.946 2.304 -4.253 1.00 46.47 195 LYS A CA 1
ATOM 1582 C C . LYS A 1 195 ? -1.869 2.322 -3.195 1.00 46.47 195 LYS A C 1
ATOM 1584 O O . LYS A 1 195 ? -1.029 1.443 -3.085 1.00 46.47 195 LYS A O 1
ATOM 1589 N N . GLY A 1 196 ? -1.969 3.328 -2.347 1.00 49.91 196 GLY A N 1
ATOM 1590 C CA . GLY A 1 196 ? -1.580 3.112 -0.972 1.00 49.91 196 GLY A CA 1
ATOM 1591 C C . GLY A 1 196 ? -0.106 3.308 -0.656 1.00 49.91 196 GLY A C 1
ATOM 1592 O O . GLY A 1 196 ? 0.150 3.930 0.360 1.00 49.91 196 GLY A O 1
ATOM 1593 N N . VAL A 1 197 ? 0.849 2.801 -1.419 1.00 56.72 197 VAL A N 1
ATOM 1594 C CA . VAL A 1 197 ? 2.218 2.634 -0.907 1.00 56.72 197 VAL A CA 1
ATOM 1595 C C . VAL A 1 197 ? 3.152 3.595 -1.621 1.00 56.72 197 VAL A C 1
ATOM 1597 O O . VAL A 1 197 ? 3.230 3.584 -2.843 1.00 56.72 197 VAL A O 1
ATOM 1600 N N . ASP A 1 198 ? 3.837 4.455 -0.871 1.00 66.81 198 ASP A N 1
ATOM 1601 C CA . ASP A 1 198 ? 5.006 5.150 -1.407 1.00 66.81 198 ASP A CA 1
ATOM 1602 C C . ASP A 1 198 ? 6.110 4.091 -1.499 1.00 66.81 198 ASP A C 1
ATOM 1604 O O . ASP A 1 198 ? 6.766 3.779 -0.514 1.00 66.81 198 ASP A O 1
ATOM 1608 N N . PHE A 1 199 ? 6.188 3.423 -2.648 1.00 77.38 199 PHE A N 1
ATOM 1609 C CA . PHE A 1 199 ? 6.988 2.222 -2.834 1.00 77.38 199 PHE A CA 1
ATOM 1610 C C . PHE A 1 199 ? 8.365 2.549 -3.419 1.00 77.38 199 PHE A C 1
ATOM 1612 O O . PHE A 1 199 ? 8.470 3.212 -4.450 1.00 77.38 199 PHE A O 1
ATOM 1619 N N . ARG A 1 200 ? 9.424 2.022 -2.794 1.00 82.44 200 ARG A N 1
ATOM 1620 C CA . ARG A 1 200 ? 10.779 1.971 -3.365 1.00 82.44 200 ARG A CA 1
ATOM 1621 C C . ARG A 1 200 ? 11.438 0.645 -3.042 1.00 82.44 200 ARG A C 1
ATOM 1623 O O . ARG A 1 200 ? 11.232 0.090 -1.959 1.00 82.44 200 ARG A O 1
ATOM 1630 N N . PHE A 1 201 ? 12.314 0.175 -3.922 1.00 85.88 201 PHE A N 1
ATOM 1631 C CA . PHE A 1 201 ? 13.028 -1.075 -3.668 1.00 85.88 201 PHE A CA 1
ATOM 1632 C C . PHE A 1 201 ? 13.940 -1.000 -2.442 1.00 85.88 201 PHE A C 1
ATOM 1634 O O . PHE A 1 201 ? 14.097 -1.991 -1.730 1.00 85.88 201 PHE A O 1
ATOM 1641 N N . GLU A 1 202 ? 14.489 0.175 -2.132 1.00 84.25 202 GLU A N 1
ATOM 1642 C CA . GLU A 1 202 ? 15.286 0.367 -0.916 1.00 84.25 202 GLU A CA 1
ATOM 1643 C C . GLU A 1 202 ? 14.466 0.110 0.364 1.00 84.25 202 GLU A C 1
ATOM 1645 O O . GLU A 1 202 ? 14.996 -0.401 1.351 1.00 84.25 202 GLU A O 1
ATOM 1650 N N . GLU A 1 203 ? 13.154 0.368 0.345 1.00 83.62 203 GLU A N 1
ATOM 1651 C CA . GLU A 1 203 ? 12.275 0.057 1.477 1.00 83.62 203 GLU A CA 1
ATOM 1652 C C . GLU A 1 203 ? 12.040 -1.446 1.631 1.00 83.62 203 GLU A C 1
ATOM 1654 O O . GLU A 1 203 ? 12.033 -1.936 2.760 1.00 83.62 203 GLU A O 1
ATOM 1659 N N . ILE A 1 204 ? 11.942 -2.200 0.527 1.00 88.12 204 ILE A N 1
ATOM 1660 C CA . ILE A 1 204 ? 11.927 -3.671 0.581 1.00 88.12 204 ILE A CA 1
ATOM 1661 C C . ILE A 1 204 ? 13.236 -4.196 1.154 1.00 88.12 204 ILE A C 1
ATOM 1663 O O . ILE A 1 204 ? 13.207 -5.083 2.001 1.00 88.12 204 ILE A O 1
ATOM 1667 N N . ARG A 1 205 ? 14.385 -3.664 0.728 1.00 88.31 205 ARG A N 1
ATOM 1668 C CA . ARG A 1 205 ? 15.690 -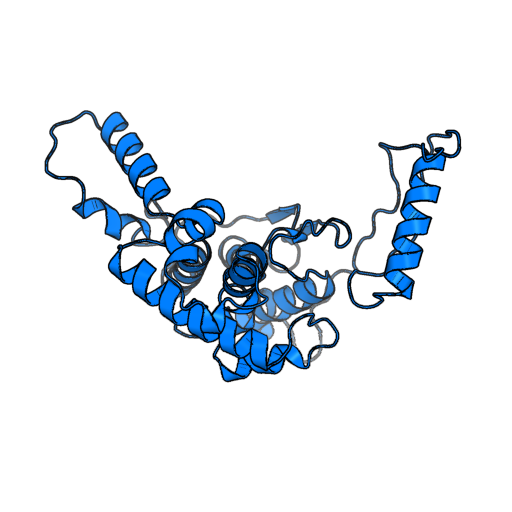4.105 1.248 1.00 88.31 205 ARG A CA 1
ATOM 1669 C C . ARG A 1 205 ? 15.785 -3.872 2.750 1.00 88.31 205 ARG A C 1
ATOM 1671 O O . ARG A 1 205 ? 16.192 -4.766 3.493 1.00 88.31 205 ARG A O 1
ATOM 1678 N N . HIS A 1 206 ? 15.349 -2.698 3.201 1.00 87.19 206 HIS A N 1
ATOM 1679 C CA . HIS A 1 206 ? 15.283 -2.370 4.618 1.00 87.19 206 HIS A CA 1
ATOM 1680 C C . HIS A 1 206 ? 14.318 -3.293 5.378 1.00 87.19 206 HIS A C 1
ATOM 1682 O O . HIS A 1 206 ? 14.691 -3.847 6.414 1.00 87.19 206 HIS A O 1
ATOM 1688 N N . LEU A 1 207 ? 13.111 -3.518 4.846 1.00 88.69 207 LEU A N 1
ATOM 1689 C CA . LEU A 1 207 ? 12.134 -4.457 5.398 1.00 88.69 207 LEU A CA 1
ATOM 1690 C C . LEU A 1 207 ? 12.723 -5.866 5.516 1.00 88.69 207 LEU A C 1
ATOM 1692 O O . LEU A 1 207 ? 12.612 -6.491 6.567 1.00 88.69 207 LEU A O 1
ATOM 1696 N N . PHE A 1 208 ? 13.353 -6.364 4.455 1.00 89.62 208 PHE A N 1
ATOM 1697 C CA . PHE A 1 208 ? 13.926 -7.701 4.412 1.00 89.62 208 PHE A CA 1
ATOM 1698 C C . PHE A 1 208 ? 15.022 -7.856 5.465 1.00 89.62 208 PHE A C 1
ATOM 1700 O O . PHE A 1 208 ? 15.016 -8.803 6.250 1.00 89.62 208 PHE A O 1
ATOM 1707 N N . TYR A 1 209 ? 15.914 -6.871 5.563 1.00 87.38 209 TYR A N 1
ATOM 1708 C CA . TYR A 1 209 ? 16.967 -6.872 6.569 1.00 87.38 209 TYR A CA 1
ATOM 1709 C C . TYR A 1 209 ? 16.395 -6.916 7.992 1.00 87.38 209 TYR A C 1
ATOM 1711 O O . TYR A 1 209 ? 16.788 -7.758 8.800 1.00 87.38 209 TYR A O 1
ATOM 1719 N N . GLN A 1 210 ? 15.442 -6.031 8.297 1.00 86.69 210 GLN A N 1
ATOM 1720 C CA . GLN A 1 210 ? 14.883 -5.919 9.642 1.00 86.69 210 GLN A CA 1
ATOM 1721 C C . GLN A 1 210 ? 13.997 -7.109 10.022 1.00 86.69 210 GLN A C 1
ATOM 1723 O O . GLN A 1 210 ? 14.137 -7.663 11.112 1.00 86.69 210 GLN A O 1
ATOM 1728 N N . GLU A 1 211 ? 13.092 -7.523 9.137 1.00 87.06 211 GLU A N 1
ATOM 1729 C CA . GLU A 1 211 ? 12.064 -8.512 9.462 1.00 87.06 211 GLU A CA 1
ATOM 1730 C C . GLU A 1 211 ? 12.480 -9.951 9.183 1.00 87.06 211 GLU A C 1
ATOM 1732 O O . GLU A 1 211 ? 12.070 -10.842 9.930 1.00 87.06 211 GLU A O 1
ATOM 1737 N N . PHE A 1 212 ? 13.253 -10.190 8.122 1.00 88.06 212 PHE A N 1
ATOM 1738 C CA . PHE A 1 212 ? 13.582 -11.539 7.665 1.00 88.06 212 PHE A CA 1
ATOM 1739 C C . PHE A 1 212 ? 14.938 -11.990 8.207 1.00 88.06 212 PHE A C 1
ATOM 1741 O O . PHE A 1 212 ? 15.058 -13.143 8.612 1.00 88.06 212 PHE A O 1
ATOM 1748 N N . ILE A 1 213 ? 15.933 -11.098 8.282 1.00 84.31 213 ILE A N 1
ATOM 1749 C CA . ILE A 1 213 ? 17.282 -11.439 8.765 1.00 84.31 213 ILE A CA 1
ATOM 1750 C C . ILE A 1 213 ? 17.418 -11.187 10.272 1.00 84.31 213 ILE A C 1
ATOM 1752 O O . ILE A 1 213 ? 17.616 -12.127 11.037 1.00 84.31 213 ILE A O 1
ATOM 1756 N N . LEU A 1 214 ? 17.280 -9.940 10.739 1.00 81.31 214 LEU A N 1
ATOM 1757 C CA . LEU A 1 214 ? 17.549 -9.613 12.148 1.00 81.31 214 LEU A CA 1
ATOM 1758 C C . LEU A 1 214 ? 16.596 -10.332 13.114 1.00 81.31 214 LEU A C 1
ATOM 1760 O O . LEU A 1 214 ? 17.023 -10.920 14.108 1.00 81.31 214 LEU A O 1
ATOM 1764 N N . LYS A 1 215 ? 15.291 -10.315 12.823 1.00 78.25 215 LYS A N 1
ATOM 1765 C CA . LYS A 1 215 ? 14.268 -10.898 13.708 1.00 78.25 215 LYS A CA 1
ATOM 1766 C C . LYS A 1 215 ? 14.164 -12.425 13.636 1.00 78.25 215 LYS A C 1
ATOM 1768 O O . LYS A 1 215 ? 13.497 -13.006 14.489 1.00 78.25 215 LYS A O 1
ATOM 1773 N N . SER A 1 216 ? 14.809 -13.092 12.676 1.00 67.94 216 SER A N 1
ATOM 1774 C CA . SER A 1 216 ? 14.801 -14.563 12.584 1.00 67.94 216 SER A CA 1
ATOM 1775 C C . SER A 1 216 ? 15.887 -15.238 13.433 1.00 67.94 216 SER A C 1
ATOM 1777 O O . SER A 1 216 ? 15.917 -16.465 13.525 1.00 67.94 216 SER A O 1
ATOM 1779 N N . GLY A 1 217 ? 16.750 -14.466 14.108 1.00 58.22 217 GLY A N 1
ATOM 1780 C CA . GLY A 1 217 ? 17.776 -15.005 15.006 1.00 58.22 217 GLY A CA 1
ATOM 1781 C C . GLY A 1 217 ? 18.927 -15.721 14.286 1.00 58.22 217 GLY A C 1
ATOM 1782 O O . GLY A 1 217 ? 19.729 -16.395 14.938 1.00 58.22 217 GLY A O 1
ATOM 1783 N N . THR A 1 218 ? 19.049 -15.557 12.963 1.00 52.25 218 THR A N 1
ATOM 1784 C CA . THR A 1 218 ? 20.160 -16.087 12.150 1.00 52.25 218 THR A CA 1
ATOM 1785 C C . THR A 1 218 ? 21.515 -15.446 12.469 1.00 52.25 218 THR A C 1
ATOM 1787 O O . THR A 1 218 ? 22.541 -15.921 11.988 1.00 52.25 218 THR A O 1
ATOM 1790 N N . ASP A 1 219 ? 21.549 -14.447 13.357 1.00 45.84 219 ASP A N 1
ATOM 1791 C CA . ASP A 1 219 ? 22.758 -13.837 13.936 1.00 45.84 219 ASP A CA 1
ATOM 1792 C C . ASP A 1 219 ? 23.719 -14.854 14.584 1.00 45.84 219 ASP A C 1
ATOM 1794 O O . ASP A 1 219 ? 24.894 -14.566 14.777 1.00 45.84 219 ASP A O 1
ATOM 1798 N N . ARG A 1 220 ? 23.264 -16.073 14.917 1.00 44.38 220 ARG A N 1
ATOM 1799 C CA . ARG A 1 220 ? 24.163 -17.132 15.419 1.00 44.38 220 ARG A CA 1
ATOM 1800 C C . ARG A 1 220 ? 25.017 -17.794 14.334 1.00 44.38 220 ARG A C 1
ATOM 1802 O O . ARG A 1 220 ? 25.990 -18.457 14.679 1.00 44.38 220 ARG A O 1
ATOM 1809 N N . ILE A 1 221 ? 24.656 -17.644 13.059 1.00 47.41 221 ILE A N 1
ATOM 1810 C CA . ILE A 1 221 ? 25.428 -18.168 11.921 1.00 47.41 221 ILE A CA 1
ATOM 1811 C C . ILE A 1 221 ? 26.441 -17.120 11.445 1.00 47.41 221 ILE A C 1
ATOM 1813 O O . ILE A 1 221 ? 27.542 -17.470 11.028 1.00 47.41 221 ILE A O 1
ATOM 1817 N N . TYR A 1 222 ? 26.111 -15.836 11.583 1.00 43.56 222 TYR A N 1
ATOM 1818 C CA . TYR A 1 222 ? 26.974 -14.741 11.170 1.00 43.56 222 TYR A CA 1
ATOM 1819 C C . TYR A 1 222 ? 27.802 -14.235 12.347 1.00 43.56 222 TYR A C 1
ATOM 1821 O O . TYR A 1 222 ? 27.346 -13.489 13.211 1.00 43.56 222 TYR A O 1
ATOM 1829 N N . GLY A 1 223 ? 29.071 -14.642 12.364 1.00 37.59 223 GLY A N 1
ATOM 1830 C CA . GLY A 1 223 ? 30.084 -13.969 13.160 1.00 37.59 223 GLY A CA 1
ATOM 1831 C C . GLY A 1 223 ? 30.020 -12.460 12.915 1.00 37.59 223 GLY A C 1
ATOM 1832 O O . GLY A 1 223 ? 29.844 -12.001 11.788 1.00 37.59 223 GLY A O 1
ATOM 1833 N N . ARG A 1 224 ? 30.143 -11.707 14.007 1.00 40.34 224 ARG A N 1
ATOM 1834 C CA . ARG A 1 224 ? 30.202 -10.243 14.111 1.00 40.34 224 ARG A CA 1
ATOM 1835 C C . ARG A 1 224 ? 31.070 -9.630 12.988 1.00 40.34 224 ARG A C 1
ATOM 1837 O O . ARG A 1 224 ? 32.257 -9.407 13.198 1.00 40.34 224 ARG A O 1
ATOM 1844 N N . GLY A 1 225 ? 30.512 -9.381 11.799 1.00 40.12 225 GLY A N 1
ATOM 1845 C CA . GLY A 1 225 ? 31.282 -8.847 10.666 1.00 40.12 225 GLY A CA 1
ATOM 1846 C C . GLY A 1 225 ? 30.733 -9.099 9.259 1.00 40.12 225 GLY A C 1
ATOM 1847 O O . GLY A 1 225 ? 30.947 -8.255 8.391 1.00 40.12 225 GLY A O 1
ATOM 1848 N N . GLU A 1 226 ? 29.993 -10.180 9.010 1.00 43.06 226 GLU A N 1
ATOM 1849 C CA . GLU A 1 226 ? 29.403 -10.422 7.685 1.00 43.06 226 GLU A CA 1
ATOM 1850 C C . GLU A 1 226 ? 28.003 -9.810 7.618 1.00 43.06 226 GLU A C 1
ATOM 1852 O O . GLU A 1 226 ? 27.008 -10.409 8.019 1.00 43.06 226 GLU A O 1
ATOM 1857 N N . LYS A 1 227 ? 27.924 -8.565 7.134 1.00 46.91 227 LYS A N 1
ATOM 1858 C CA . LYS A 1 227 ? 26.651 -7.983 6.695 1.00 46.91 227 LYS A CA 1
ATOM 1859 C C . LYS A 1 227 ? 26.051 -8.946 5.671 1.00 46.91 227 LYS A C 1
ATOM 1861 O O . LYS A 1 227 ? 26.639 -9.098 4.603 1.00 46.91 227 LYS A O 1
ATOM 1866 N N . GLY A 1 228 ? 24.928 -9.586 6.009 1.00 51.56 228 GLY A N 1
ATOM 1867 C CA . GLY A 1 228 ? 24.184 -10.458 5.099 1.00 51.56 228 GLY A CA 1
ATOM 1868 C C . GLY A 1 228 ? 24.134 -9.827 3.711 1.00 51.56 228 GLY A C 1
ATOM 1869 O O . GLY A 1 228 ? 23.749 -8.662 3.571 1.00 51.56 228 GLY A O 1
ATOM 1870 N N . LEU A 1 229 ? 24.651 -10.555 2.724 1.00 54.44 229 LEU A N 1
ATOM 1871 C CA . LEU A 1 229 ? 24.925 -10.043 1.390 1.00 54.44 229 LEU A CA 1
ATOM 1872 C C . LEU A 1 229 ? 23.587 -9.822 0.677 1.00 54.44 229 LEU A C 1
ATOM 1874 O O . LEU A 1 229 ? 23.080 -10.705 -0.004 1.00 54.44 229 LEU A O 1
ATOM 1878 N N . MET A 1 230 ? 22.965 -8.664 0.898 1.00 64.69 230 MET A N 1
ATOM 1879 C CA . MET A 1 230 ? 21.766 -8.273 0.164 1.00 64.69 230 MET A CA 1
ATOM 1880 C C . MET A 1 230 ? 22.100 -8.259 -1.318 1.00 64.69 230 MET A C 1
ATOM 1882 O O . MET A 1 230 ? 22.934 -7.456 -1.743 1.00 64.69 230 MET A O 1
ATOM 1886 N N . THR A 1 231 ? 21.449 -9.136 -2.080 1.00 68.38 231 THR A N 1
ATOM 1887 C CA . THR A 1 231 ? 21.614 -9.221 -3.528 1.00 68.38 231 THR A CA 1
ATOM 1888 C C . THR A 1 231 ? 21.412 -7.845 -4.160 1.00 68.38 231 THR A C 1
ATOM 1890 O O . THR A 1 231 ? 20.555 -7.062 -3.736 1.00 68.38 231 THR A O 1
ATOM 1893 N N . GLU A 1 232 ? 22.242 -7.533 -5.153 1.00 74.38 232 GLU A N 1
ATOM 1894 C CA . GLU A 1 232 ? 22.098 -6.306 -5.928 1.00 74.38 232 GLU A CA 1
ATOM 1895 C C . GLU A 1 232 ? 20.747 -6.280 -6.649 1.00 74.38 232 GLU A C 1
ATOM 1897 O O . GLU A 1 232 ? 20.223 -7.311 -7.076 1.00 74.38 232 GLU A O 1
ATOM 1902 N N . LEU A 1 233 ? 20.179 -5.081 -6.778 1.00 84.06 233 LEU A N 1
ATOM 1903 C CA . LEU A 1 233 ? 18.937 -4.884 -7.507 1.00 84.06 233 LEU A CA 1
ATOM 1904 C C . LEU A 1 233 ? 19.161 -5.210 -8.985 1.00 84.06 233 LEU A C 1
ATOM 1906 O O . LEU A 1 233 ? 19.965 -4.568 -9.661 1.00 84.06 233 LEU A O 1
ATOM 1910 N N . LEU A 1 234 ? 18.429 -6.202 -9.485 1.00 88.44 234 LEU A N 1
ATOM 1911 C CA . LEU A 1 234 ? 18.469 -6.582 -10.889 1.00 88.44 234 LEU A CA 1
ATOM 1912 C C . LEU A 1 234 ? 17.467 -5.735 -11.669 1.00 88.44 234 LEU A C 1
ATOM 1914 O O . LEU A 1 234 ? 16.257 -5.893 -11.525 1.00 88.44 234 LEU A O 1
ATOM 1918 N N . HIS A 1 235 ? 17.977 -4.845 -12.513 1.00 89.69 235 HIS A N 1
ATOM 1919 C CA . HIS A 1 235 ? 17.152 -4.027 -13.392 1.00 89.69 235 HIS A CA 1
ATOM 1920 C C . HIS A 1 235 ? 17.043 -4.659 -14.788 1.00 89.69 235 HIS A C 1
ATOM 1922 O O . HIS A 1 235 ? 18.049 -4.883 -15.465 1.00 89.69 235 HIS A O 1
ATOM 1928 N N . VAL A 1 236 ? 15.811 -4.917 -15.239 1.00 90.81 236 VAL A N 1
ATOM 1929 C CA . VAL A 1 236 ? 15.516 -5.453 -16.575 1.00 90.81 236 VAL A CA 1
ATOM 1930 C C . VAL A 1 236 ? 15.155 -4.308 -17.524 1.00 90.81 236 VAL A C 1
ATOM 1932 O O . VAL A 1 236 ? 13.996 -3.944 -17.667 1.00 90.81 236 VAL A O 1
ATOM 1935 N N . SER A 1 237 ? 16.151 -3.764 -18.222 1.00 91.75 237 SER A N 1
ATOM 1936 C CA . SER A 1 237 ? 15.989 -2.596 -19.107 1.00 91.75 237 SER A CA 1
ATOM 1937 C C . SER A 1 237 ? 15.485 -2.921 -20.520 1.00 91.75 237 SER A C 1
ATOM 1939 O O . SER A 1 237 ? 15.405 -2.039 -21.378 1.00 91.75 237 SER A O 1
ATOM 1941 N N . LYS A 1 238 ? 15.204 -4.190 -20.828 1.00 93.44 238 LYS A N 1
ATOM 1942 C CA . LYS A 1 238 ? 14.828 -4.613 -22.180 1.00 93.44 238 LYS A CA 1
ATOM 1943 C C . LYS A 1 238 ? 13.321 -4.791 -22.310 1.00 93.44 238 LYS A C 1
ATOM 1945 O O . LYS A 1 238 ? 12.753 -5.727 -21.755 1.00 93.44 238 LYS A O 1
ATOM 1950 N N . ASN A 1 239 ? 12.695 -3.948 -23.125 1.00 90.81 239 ASN A N 1
ATOM 1951 C CA . ASN A 1 239 ? 11.282 -4.053 -23.451 1.00 90.81 239 ASN A CA 1
ATOM 1952 C C . ASN A 1 239 ? 11.082 -4.902 -24.714 1.00 90.81 239 ASN A C 1
ATOM 1954 O O . ASN A 1 239 ? 11.614 -4.600 -25.786 1.00 90.81 239 ASN A O 1
ATOM 1958 N N . PHE A 1 240 ? 10.286 -5.962 -24.582 1.00 92.81 240 PHE A N 1
ATOM 1959 C CA . PHE A 1 240 ? 9.942 -6.872 -25.678 1.00 92.81 240 PHE A CA 1
ATOM 1960 C C . PHE A 1 240 ? 8.515 -6.674 -26.211 1.00 92.81 240 PHE A C 1
ATOM 1962 O O . PHE A 1 240 ? 8.119 -7.356 -27.151 1.00 92.81 240 PHE A O 1
ATOM 1969 N N . ARG A 1 241 ? 7.727 -5.777 -25.605 1.00 92.12 241 ARG A N 1
ATOM 1970 C CA . ARG A 1 241 ? 6.307 -5.557 -25.933 1.00 92.12 241 ARG A CA 1
ATOM 1971 C C . ARG A 1 241 ? 6.091 -4.354 -26.851 1.00 92.12 241 ARG A C 1
ATOM 1973 O O . ARG A 1 241 ? 5.152 -4.355 -27.639 1.00 92.12 241 ARG A O 1
ATOM 1980 N N . THR A 1 242 ? 6.958 -3.350 -26.753 1.00 91.25 242 THR A N 1
ATOM 1981 C CA . THR A 1 242 ? 6.742 -2.015 -27.320 1.00 91.25 242 THR A CA 1
ATOM 1982 C C . THR A 1 242 ? 7.932 -1.575 -28.174 1.00 91.25 242 THR A C 1
ATOM 1984 O O . THR A 1 242 ? 9.073 -1.958 -27.911 1.00 91.25 242 THR A O 1
ATOM 1987 N N . HIS A 1 243 ? 7.685 -0.771 -29.213 1.00 92.88 243 HIS A N 1
ATOM 1988 C CA . HIS A 1 243 ? 8.734 -0.251 -30.095 1.00 92.88 243 HIS A CA 1
ATOM 1989 C C . HIS A 1 243 ? 9.458 0.980 -29.532 1.00 92.88 243 HIS A C 1
ATOM 1991 O O . HIS A 1 243 ? 8.924 1.717 -28.704 1.00 92.88 243 HIS A O 1
ATOM 1997 N N . ALA A 1 244 ? 10.672 1.233 -30.032 1.00 92.12 244 ALA A N 1
ATOM 1998 C CA . ALA A 1 244 ? 11.570 2.279 -29.534 1.00 92.12 244 ALA A CA 1
ATOM 1999 C C . ALA A 1 244 ? 10.949 3.690 -29.523 1.00 92.12 244 ALA A C 1
ATOM 2001 O O . ALA A 1 244 ? 11.149 4.425 -28.564 1.00 92.12 244 ALA A O 1
ATOM 2002 N N . GLY A 1 245 ? 10.159 4.059 -30.539 1.00 91.62 245 GLY A N 1
ATOM 2003 C CA . GLY A 1 245 ? 9.460 5.353 -30.582 1.00 91.62 245 GLY A CA 1
ATOM 2004 C C . GLY A 1 245 ? 8.578 5.641 -29.355 1.00 91.62 245 GLY A C 1
ATOM 2005 O O . GLY A 1 245 ? 8.668 6.727 -28.783 1.00 91.62 245 GLY A O 1
ATOM 2006 N N . ILE A 1 246 ? 7.779 4.667 -28.896 1.00 92.44 246 ILE A N 1
ATOM 2007 C CA . ILE A 1 246 ? 6.956 4.822 -27.682 1.00 92.44 246 ILE A CA 1
ATOM 2008 C C . ILE A 1 246 ? 7.836 4.885 -26.431 1.00 92.44 246 ILE A C 1
ATOM 2010 O O . ILE A 1 246 ? 7.570 5.702 -25.552 1.00 92.44 246 ILE A O 1
ATOM 2014 N N . LEU A 1 247 ? 8.900 4.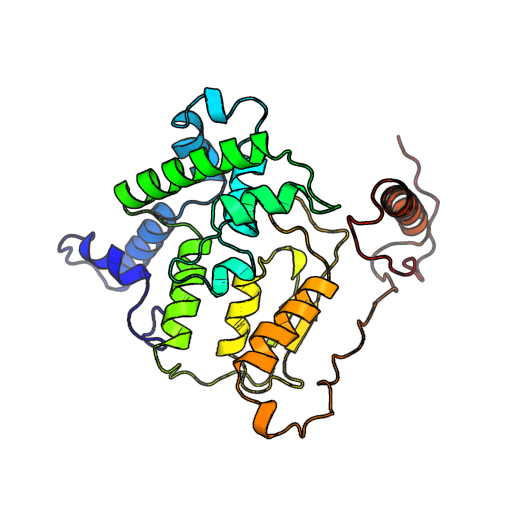078 -26.355 1.00 92.00 247 LEU A N 1
ATOM 2015 C CA . LEU A 1 247 ? 9.820 4.110 -25.211 1.00 92.00 247 LEU A CA 1
ATOM 2016 C C . LEU A 1 247 ? 10.521 5.460 -25.075 1.00 92.00 247 LEU A C 1
ATOM 2018 O O . LEU A 1 247 ? 10.652 5.965 -23.968 1.00 92.00 247 LEU A O 1
ATOM 2022 N N . THR A 1 248 ? 10.914 6.083 -26.186 1.00 91.12 248 THR A N 1
ATOM 2023 C CA . THR A 1 248 ? 11.505 7.426 -26.176 1.00 91.12 248 THR A CA 1
ATOM 2024 C C . THR A 1 248 ? 10.532 8.458 -25.605 1.00 91.12 248 THR A C 1
ATOM 2026 O O . THR A 1 248 ? 10.927 9.293 -24.789 1.00 91.12 248 THR A O 1
ATOM 2029 N N . LEU A 1 249 ? 9.250 8.389 -25.986 1.00 91.31 249 LEU A N 1
ATOM 2030 C CA . LEU A 1 249 ? 8.223 9.263 -25.419 1.00 91.31 249 LEU A CA 1
ATOM 2031 C C . LEU A 1 249 ? 8.031 8.987 -23.922 1.00 91.31 249 LEU A C 1
ATOM 2033 O O . LEU A 1 249 ? 8.070 9.927 -23.130 1.00 91.31 249 LEU A O 1
ATOM 2037 N N . ALA A 1 250 ? 7.883 7.723 -23.520 1.00 91.00 250 ALA A N 1
ATOM 2038 C CA . ALA A 1 250 ? 7.751 7.336 -22.115 1.00 91.00 250 ALA A CA 1
ATOM 2039 C C . ALA A 1 250 ? 8.947 7.829 -21.283 1.00 91.00 250 ALA A C 1
ATOM 2041 O O . ALA A 1 250 ? 8.760 8.469 -20.249 1.00 91.00 250 ALA A O 1
ATOM 2042 N N . GLN A 1 251 ? 10.172 7.651 -21.786 1.00 92.06 251 GLN A N 1
ATOM 2043 C CA . GLN A 1 251 ? 11.390 8.131 -21.139 1.00 92.06 251 GLN A CA 1
ATOM 2044 C C . GLN A 1 251 ? 11.402 9.655 -20.979 1.00 92.06 251 GLN A C 1
ATOM 2046 O O . GLN A 1 251 ? 11.889 10.150 -19.966 1.00 92.06 251 GLN A O 1
ATOM 2051 N N . SER A 1 252 ? 10.849 10.420 -21.928 1.00 92.44 252 SER A N 1
ATOM 2052 C CA . SER A 1 252 ? 10.739 11.875 -21.767 1.00 92.44 252 SER A CA 1
ATOM 2053 C C . SER A 1 252 ? 9.851 12.264 -20.579 1.00 92.44 252 SER A C 1
ATOM 2055 O O . SER A 1 252 ? 10.189 13.197 -19.855 1.00 92.44 252 SER A O 1
ATOM 2057 N N . VAL A 1 253 ? 8.777 11.508 -20.318 1.00 91.44 253 VAL A N 1
ATOM 2058 C CA . VAL A 1 253 ? 7.901 11.715 -19.154 1.00 91.44 253 VAL A CA 1
ATOM 2059 C C . VAL A 1 253 ? 8.621 11.311 -17.869 1.00 91.44 253 VAL A C 1
ATOM 2061 O O . VAL A 1 253 ? 8.624 12.074 -16.905 1.00 91.44 253 VAL A O 1
ATOM 2064 N N . ILE A 1 254 ? 9.304 10.162 -17.869 1.00 90.75 254 ILE A N 1
ATOM 2065 C CA . ILE A 1 254 ? 10.118 9.708 -16.732 1.00 90.75 254 ILE A CA 1
ATOM 2066 C C . ILE A 1 254 ? 11.210 10.732 -16.385 1.00 90.75 254 ILE A C 1
ATOM 2068 O O . ILE A 1 254 ? 11.402 11.051 -15.215 1.00 90.75 254 ILE A O 1
ATOM 2072 N N . ASN A 1 255 ? 11.867 11.334 -17.380 1.00 91.94 255 ASN A N 1
ATOM 2073 C CA . ASN A 1 255 ? 12.874 12.375 -17.154 1.00 91.94 255 ASN A CA 1
ATOM 2074 C C . ASN A 1 255 ? 12.290 13.617 -16.458 1.00 91.94 255 ASN A C 1
ATOM 2076 O O . ASN A 1 255 ? 12.959 14.218 -15.617 1.00 91.94 255 ASN A O 1
ATOM 2080 N N . LEU A 1 256 ? 11.044 13.996 -16.771 1.00 92.81 256 LEU A N 1
ATOM 2081 C CA . LEU A 1 256 ? 10.350 15.076 -16.061 1.00 92.81 256 LEU A CA 1
ATOM 2082 C C . LEU A 1 256 ? 10.066 14.681 -14.608 1.00 92.81 256 LEU A C 1
ATOM 2084 O O . LEU A 1 256 ? 10.258 15.500 -13.712 1.00 92.81 256 LEU A O 1
ATOM 2088 N N . ILE A 1 257 ? 9.669 13.429 -14.359 1.00 89.06 257 ILE A N 1
ATOM 2089 C CA . ILE A 1 257 ? 9.454 12.915 -13.000 1.00 89.06 257 ILE A CA 1
ATOM 2090 C C . ILE A 1 257 ? 10.765 12.937 -12.207 1.00 89.06 257 ILE A C 1
ATOM 2092 O O . ILE A 1 257 ? 10.784 13.464 -11.098 1.00 89.06 257 ILE A O 1
ATOM 2096 N N . TYR A 1 258 ? 11.879 12.475 -12.782 1.00 89.50 258 TYR A N 1
ATOM 2097 C CA . TYR A 1 258 ? 13.197 12.558 -12.144 1.00 89.50 258 TYR A CA 1
ATOM 2098 C C . TYR A 1 258 ? 13.617 13.994 -11.827 1.00 89.50 258 TYR A C 1
ATOM 2100 O O . TYR A 1 258 ? 14.259 14.231 -10.806 1.00 89.50 258 TYR A O 1
ATOM 2108 N N . HIS A 1 259 ? 13.254 14.960 -12.672 1.00 89.38 259 HIS A N 1
ATOM 2109 C CA . HIS A 1 259 ? 13.606 16.359 -12.458 1.00 89.38 259 HIS A CA 1
ATOM 2110 C C . HIS A 1 259 ? 12.744 17.036 -11.382 1.00 89.38 259 HIS A C 1
ATOM 2112 O O . HIS A 1 259 ? 13.277 17.649 -10.459 1.00 89.38 259 HIS A O 1
ATOM 2118 N N . PHE A 1 260 ? 11.417 16.938 -11.496 1.00 88.56 260 PHE A N 1
ATOM 2119 C CA . PHE A 1 260 ? 10.481 17.663 -10.629 1.00 88.56 260 PHE A CA 1
ATOM 2120 C C . PHE A 1 260 ? 10.140 16.912 -9.337 1.00 88.56 260 PHE A C 1
ATOM 2122 O O . PHE A 1 260 ? 9.821 17.541 -8.330 1.00 88.56 260 PHE A O 1
ATOM 2129 N N . PHE A 1 261 ? 10.239 15.582 -9.344 1.00 83.62 261 PHE A N 1
ATOM 2130 C CA . PHE A 1 261 ? 9.905 14.706 -8.221 1.00 83.62 261 PHE A CA 1
ATOM 2131 C C . PHE A 1 261 ? 11.013 13.660 -7.982 1.00 83.62 261 PHE A C 1
ATOM 2133 O O . PHE A 1 261 ? 10.736 12.457 -7.974 1.00 83.62 261 PHE A O 1
ATOM 2140 N N . PRO A 1 262 ? 12.270 14.082 -7.735 1.00 81.62 262 PRO A N 1
ATOM 2141 C CA . PRO A 1 262 ? 13.450 13.203 -7.695 1.00 81.62 262 PRO A CA 1
ATOM 2142 C C . PRO A 1 262 ? 13.417 12.116 -6.611 1.00 81.62 262 PRO A C 1
ATOM 2144 O O . PRO A 1 262 ? 14.266 11.233 -6.592 1.00 81.62 262 PRO A O 1
ATOM 2147 N N . VAL A 1 263 ? 12.473 12.200 -5.674 1.00 77.31 263 VAL A N 1
ATOM 2148 C CA . VAL A 1 263 ? 12.305 11.254 -4.562 1.00 77.31 263 VAL A CA 1
ATOM 2149 C C .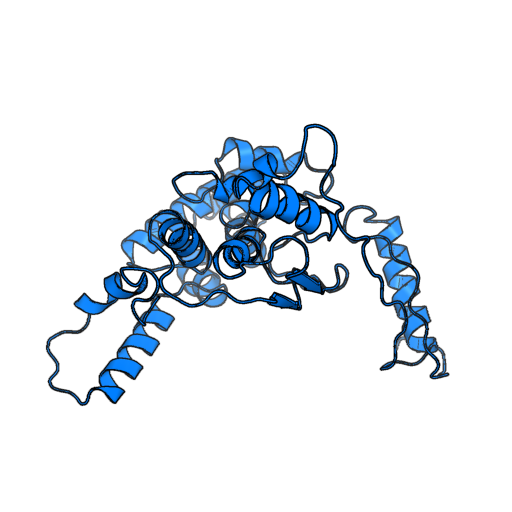 VAL A 1 263 ? 11.085 10.341 -4.723 1.00 77.31 263 VAL A C 1
ATOM 2151 O O . VAL A 1 263 ? 10.805 9.563 -3.816 1.00 77.31 263 VAL A O 1
ATOM 2154 N N . SER A 1 264 ? 10.343 10.456 -5.831 1.00 76.25 264 SER A N 1
ATOM 2155 C CA . SER A 1 264 ? 9.064 9.756 -6.034 1.00 76.25 264 SER A CA 1
ATOM 2156 C C . SER A 1 264 ? 9.197 8.334 -6.580 1.00 76.25 264 SER A C 1
ATOM 2158 O O . SER A 1 264 ? 8.369 7.494 -6.249 1.00 76.25 264 SER A O 1
ATOM 2160 N N . ILE A 1 265 ? 10.223 8.064 -7.390 1.00 83.31 265 ILE A N 1
ATOM 2161 C CA . ILE A 1 265 ? 10.477 6.765 -8.027 1.00 83.31 265 ILE A CA 1
ATOM 2162 C C . ILE A 1 265 ? 11.979 6.467 -8.034 1.00 83.31 265 ILE A C 1
ATOM 2164 O O . ILE A 1 265 ? 12.798 7.383 -7.907 1.00 83.31 265 ILE A O 1
ATOM 2168 N N . ASP A 1 266 ? 12.346 5.195 -8.190 1.00 84.75 266 ASP A N 1
ATOM 2169 C CA . ASP A 1 266 ? 13.751 4.796 -8.283 1.00 84.75 266 ASP A CA 1
ATOM 2170 C C . ASP A 1 266 ? 14.354 5.241 -9.633 1.00 84.75 266 ASP A C 1
ATOM 2172 O O . ASP A 1 266 ? 13.716 5.178 -10.690 1.00 84.75 266 ASP A O 1
ATOM 2176 N N . VAL A 1 267 ? 15.603 5.720 -9.604 1.00 85.88 267 VAL A N 1
ATOM 2177 C CA . VAL A 1 267 ? 16.319 6.139 -10.818 1.00 85.88 267 VAL A CA 1
ATOM 2178 C C . VAL A 1 267 ? 16.916 4.908 -11.490 1.00 85.88 267 VAL A C 1
ATOM 2180 O O . VAL A 1 267 ? 17.850 4.299 -10.968 1.00 85.88 267 VAL A O 1
ATOM 2183 N N . LEU A 1 268 ? 16.379 4.556 -12.656 1.00 86.75 268 LEU A N 1
ATOM 2184 C CA . LEU A 1 268 ? 16.751 3.379 -13.434 1.00 86.75 268 LEU A CA 1
ATOM 2185 C C . LEU A 1 268 ? 17.309 3.794 -14.799 1.00 86.75 268 LEU A C 1
ATOM 2187 O O . LEU A 1 268 ? 17.114 4.921 -15.263 1.00 86.75 268 LEU A O 1
ATOM 2191 N N . SER A 1 269 ? 18.042 2.886 -15.446 1.00 88.56 269 SER A N 1
ATOM 2192 C CA . SER A 1 269 ? 18.495 3.128 -16.815 1.00 88.56 269 SER A CA 1
ATOM 2193 C C . SER A 1 269 ? 17.307 3.122 -17.791 1.00 88.56 269 SER A C 1
ATOM 2195 O O . SER A 1 269 ? 16.334 2.409 -17.557 1.00 88.56 269 SER A O 1
ATOM 2197 N N . PRO A 1 270 ? 17.362 3.885 -18.896 1.00 89.62 270 PRO A N 1
ATOM 2198 C CA . PRO A 1 270 ? 16.277 3.890 -19.869 1.00 89.62 270 PRO A CA 1
ATOM 2199 C C . PRO A 1 270 ? 15.980 2.508 -20.453 1.00 89.62 270 PRO A C 1
ATOM 2201 O O . PRO A 1 270 ? 16.896 1.726 -20.735 1.00 89.62 270 PRO A O 1
ATOM 2204 N N . GLU A 1 271 ? 14.699 2.241 -20.702 1.00 91.50 271 GLU A N 1
ATOM 2205 C CA . GLU A 1 271 ? 14.278 1.037 -21.410 1.00 91.50 271 GLU A CA 1
ATOM 2206 C C . GLU A 1 271 ? 14.715 1.062 -22.881 1.00 91.50 271 GLU A C 1
ATOM 2208 O O . GLU A 1 271 ? 14.690 2.093 -23.556 1.00 91.50 271 GLU A O 1
ATOM 2213 N N . THR A 1 272 ? 15.073 -0.106 -23.418 1.00 92.00 272 THR A N 1
ATOM 2214 C CA . THR A 1 272 ? 15.443 -0.272 -24.829 1.00 92.00 272 THR A CA 1
ATOM 2215 C C . THR A 1 272 ? 14.623 -1.371 -25.495 1.00 92.00 272 THR A C 1
ATOM 2217 O O . THR A 1 272 ? 14.311 -2.392 -24.886 1.00 92.00 272 THR A O 1
ATOM 2220 N N . SER A 1 273 ? 14.333 -1.216 -26.789 1.00 92.88 273 SER A N 1
ATOM 2221 C CA . SER A 1 273 ? 13.609 -2.212 -27.591 1.00 92.88 273 SER A CA 1
ATOM 2222 C C . SER A 1 273 ? 14.407 -2.628 -28.822 1.00 92.88 273 SER A C 1
ATOM 2224 O O . SER A 1 273 ? 15.265 -1.890 -29.299 1.00 92.88 273 SER A O 1
ATOM 2226 N N . HIS A 1 274 ? 14.160 -3.844 -29.312 1.00 92.25 274 HIS A N 1
ATOM 2227 C CA . HIS A 1 274 ? 14.607 -4.276 -30.644 1.00 92.25 274 HIS A CA 1
ATOM 2228 C C . HIS A 1 274 ? 13.562 -4.003 -31.731 1.00 92.25 274 HIS A C 1
ATOM 2230 O O . HIS A 1 274 ? 13.876 -4.099 -32.914 1.00 92.25 274 HIS A O 1
ATOM 2236 N N . ILE A 1 275 ? 12.332 -3.666 -31.341 1.00 92.12 275 ILE A N 1
ATOM 2237 C CA . ILE A 1 275 ? 11.254 -3.333 -32.263 1.00 92.12 275 ILE A CA 1
ATOM 2238 C C . ILE A 1 275 ? 11.423 -1.857 -32.633 1.00 92.12 275 ILE A C 1
ATOM 2240 O O . ILE A 1 275 ? 11.350 -0.970 -31.778 1.00 92.12 275 ILE A O 1
ATOM 2244 N N . THR A 1 276 ? 11.686 -1.583 -33.906 1.00 89.25 276 THR A N 1
ATOM 2245 C CA . THR A 1 276 ? 11.712 -0.220 -34.440 1.00 89.25 276 THR A CA 1
ATOM 2246 C C . THR A 1 276 ? 10.286 0.259 -34.700 1.00 89.25 276 THR A C 1
ATOM 2248 O O . THR A 1 276 ? 9.399 -0.524 -35.026 1.00 89.25 276 THR A O 1
ATOM 2251 N N . GLY A 1 277 ? 10.042 1.553 -34.524 1.00 88.19 277 GLY A N 1
ATOM 2252 C CA . GLY A 1 277 ? 8.745 2.153 -34.813 1.00 88.19 277 GLY A CA 1
ATOM 2253 C C . GLY A 1 277 ? 8.820 3.668 -34.720 1.00 88.19 277 GLY A C 1
ATOM 2254 O O . GLY A 1 277 ? 9.723 4.198 -34.067 1.00 88.19 277 GLY A O 1
ATOM 2255 N N . GLU A 1 278 ? 7.901 4.335 -35.411 1.00 87.31 278 GLU A N 1
ATOM 2256 C CA . GLU A 1 278 ? 7.878 5.790 -35.564 1.00 87.31 278 GLU A CA 1
ATOM 2257 C C . GLU A 1 278 ? 7.660 6.512 -34.230 1.00 87.31 278 GLU A C 1
ATOM 2259 O O . GLU A 1 278 ? 7.147 5.946 -33.262 1.00 87.31 278 GLU A O 1
ATOM 2264 N N . THR A 1 279 ? 8.065 7.780 -34.166 1.00 85.12 279 THR A N 1
ATOM 2265 C CA . THR A 1 279 ? 7.801 8.616 -32.995 1.00 85.12 279 THR A CA 1
ATOM 2266 C C . THR A 1 279 ? 6.297 8.883 -32.898 1.00 85.12 279 THR A C 1
ATOM 2268 O O . THR A 1 279 ? 5.723 9.414 -33.850 1.00 85.12 279 THR A O 1
ATOM 2271 N N . PRO A 1 280 ? 5.643 8.539 -31.776 1.00 85.56 280 PRO A N 1
ATOM 2272 C CA . PRO A 1 280 ? 4.217 8.789 -31.603 1.00 85.56 280 PRO A CA 1
ATOM 2273 C C . PRO A 1 280 ? 3.904 10.292 -31.622 1.00 85.56 280 PRO A C 1
ATOM 2275 O O . PRO A 1 280 ? 4.666 11.106 -31.099 1.00 85.56 280 PRO A O 1
ATOM 2278 N N . VAL A 1 281 ? 2.753 10.647 -32.194 1.00 83.38 281 VAL A N 1
ATOM 2279 C CA . VAL A 1 281 ? 2.221 12.016 -32.229 1.00 83.38 281 VAL A CA 1
ATOM 2280 C C . VAL A 1 281 ? 1.083 12.120 -31.213 1.00 83.38 281 VAL A C 1
ATOM 2282 O O . VAL A 1 281 ? 0.169 11.297 -31.237 1.00 83.38 281 VAL A O 1
ATOM 2285 N N . LEU A 1 282 ? 1.134 13.112 -30.318 1.00 75.00 282 LEU A N 1
ATOM 2286 C CA . LEU A 1 282 ? -0.017 13.467 -29.483 1.00 75.00 282 LEU A CA 1
ATOM 2287 C C . LEU A 1 282 ? -1.028 14.236 -30.345 1.00 75.00 282 LEU A C 1
ATOM 2289 O O . LEU A 1 282 ? -0.672 15.266 -30.918 1.00 75.00 282 LEU A O 1
ATOM 2293 N N . LEU A 1 283 ? -2.255 13.723 -30.430 1.00 65.88 283 LEU A N 1
ATOM 2294 C CA . LEU A 1 283 ? -3.400 14.380 -31.069 1.00 65.88 283 LEU A CA 1
ATOM 2295 C C . LEU A 1 283 ? -4.239 15.139 -30.039 1.00 65.88 283 LEU A C 1
ATOM 2297 O O . LEU A 1 283 ? -4.380 14.617 -28.908 1.00 65.88 283 LEU A O 1
#